Protein AF-0000000086034769 (afdb_homodimer)

Radius of gyration: 43.75 Å; Cα contacts (8 Å, |Δi|>4): 269; chains: 2; bounding box: 70×150×102 Å

Foldseek 3Di:
DPPVVVVVCVVVPPPVPPPPPPVPDPPPQDAFLVCVVVVHHRDPPRLCPSAGHNVRNVLVVLLCVVQNPVRLVVVSVVDDPVCNNVVSSVSSQQSVQCVVPVPQGVVVVVVVVVVVVVVVVVVVVVVVVVVVVVVVVVVVVVVVVVVVVVVVVVVVVVVVVPPPPPPPPPPPPPCPVPDDPD/DCPPVVVLVVVVPPPVPPPPPPVPDPPDQDAFLVCVVVVHHRDPPRLCPSAGHNVRNVLVVLLCVVQNPVRLVVVSVVDDPVCNNVVSSVSSQQSVQCVVPVPQGVVVVVVVVVVVVVVVVVVVVVVVVVVVVVVVVVVVVVVVVVVVVVVVVVVVVVVVVPPPPPPPPPPPPPPPPPDPPD

Structure (mmCIF, N/CA/C/O backbone):
data_AF-0000000086034769-model_v1
#
loop_
_entity.id
_entity.type
_entity.pdbx_description
1 polymer 'LOB domain-containing protein'
#
loop_
_atom_site.group_PDB
_atom_site.id
_atom_site.type_symbol
_atom_site.label_atom_id
_atom_site.label_alt_id
_atom_site.label_comp_id
_atom_site.label_asym_id
_atom_site.label_entity_id
_atom_site.label_seq_id
_atom_site.pdbx_PDB_ins_code
_atom_site.Cartn_x
_atom_site.Cartn_y
_atom_site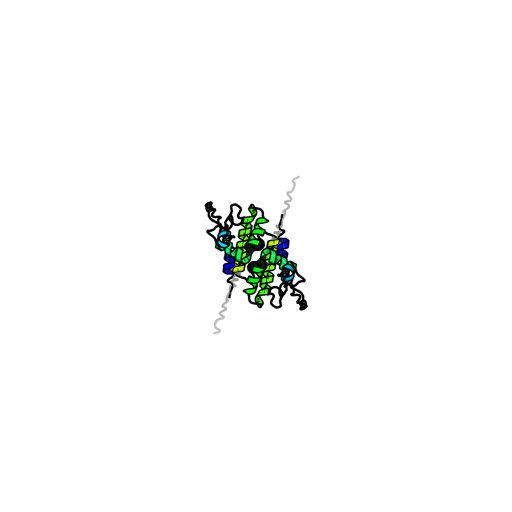.Cartn_z
_atom_site.occupancy
_atom_site.B_iso_or_equiv
_atom_site.auth_seq_id
_atom_site.auth_comp_id
_atom_site.auth_asym_id
_atom_site.auth_atom_id
_atom_site.pdbx_PDB_model_num
ATOM 1 N N . MET A 1 1 ? 16.531 5.887 -13.047 1 17.78 1 MET A N 1
ATOM 2 C CA . MET A 1 1 ? 15.211 5.965 -13.664 1 17.78 1 MET A CA 1
ATOM 3 C C . MET A 1 1 ? 14.148 6.32 -12.625 1 17.78 1 MET A C 1
ATOM 5 O O . MET A 1 1 ? 13.969 5.605 -11.641 1 17.78 1 MET A O 1
ATOM 9 N N . ARG A 1 2 ? 13.742 7.621 -12.43 1 24.47 2 ARG A N 1
ATOM 10 C CA . ARG A 1 2 ? 12.812 8.336 -11.555 1 24.47 2 ARG A CA 1
ATOM 11 C C . ARG A 1 2 ? 11.422 7.723 -11.617 1 24.47 2 ARG A C 1
ATOM 13 O O . ARG A 1 2 ? 10.781 7.715 -12.672 1 24.47 2 ARG A O 1
ATOM 20 N N . VAL A 1 3 ? 11.211 6.652 -11.016 1 28.92 3 VAL A N 1
ATOM 21 C CA . VAL A 1 3 ? 9.812 6.27 -10.922 1 28.92 3 VAL A CA 1
ATOM 22 C C . VAL A 1 3 ? 8.953 7.508 -10.672 1 28.92 3 VAL A C 1
ATOM 24 O O . VAL A 1 3 ? 9.141 8.211 -9.672 1 28.92 3 VAL A O 1
ATOM 27 N N . ASP A 1 4 ? 8.68 8.234 -11.594 1 28.39 4 ASP A N 1
ATOM 28 C CA . ASP A 1 4 ? 7.859 9.438 -11.477 1 28.39 4 ASP A CA 1
ATOM 29 C C . ASP A 1 4 ? 6.633 9.188 -10.602 1 28.39 4 ASP A C 1
ATOM 31 O O . ASP A 1 4 ? 5.711 8.477 -11.008 1 28.39 4 ASP A O 1
ATOM 35 N N . LEU A 1 5 ? 6.707 9.125 -9.328 1 34.06 5 LEU A N 1
ATOM 36 C CA . LEU A 1 5 ? 5.797 9.18 -8.188 1 34.06 5 LEU A CA 1
ATOM 37 C C . LEU A 1 5 ? 4.551 9.984 -8.523 1 34.06 5 LEU A C 1
ATOM 39 O O . LEU A 1 5 ? 3.582 9.984 -7.758 1 34.06 5 LEU A O 1
ATOM 43 N N . SER A 1 6 ? 4.676 10.93 -9.352 1 37.81 6 SER A N 1
ATOM 44 C CA . SER A 1 6 ? 3.52 11.703 -9.797 1 37.81 6 SER A CA 1
ATOM 45 C C . SER A 1 6 ? 2.479 10.805 -10.461 1 37.81 6 SER A C 1
ATOM 47 O O . SER A 1 6 ? 1.275 11.008 -10.281 1 37.81 6 SER A O 1
ATOM 49 N N . ASP A 1 7 ? 2.912 9.906 -11.227 1 36.28 7 ASP A N 1
ATOM 50 C CA . ASP A 1 7 ? 2.025 8.969 -11.914 1 36.28 7 ASP A CA 1
ATOM 51 C C . ASP A 1 7 ? 1.471 7.93 -10.938 1 36.28 7 ASP A C 1
ATOM 53 O O . ASP A 1 7 ? 0.331 7.484 -11.086 1 36.28 7 ASP A O 1
ATOM 57 N N . MET A 1 8 ? 2.221 7.477 -10.047 1 37.5 8 MET A N 1
ATOM 58 C CA . MET A 1 8 ? 1.68 6.613 -9 1 37.5 8 MET A CA 1
ATOM 59 C C . MET A 1 8 ? 0.708 7.383 -8.109 1 37.5 8 MET A C 1
ATOM 61 O O . MET A 1 8 ? -0.194 6.789 -7.512 1 37.5 8 MET A O 1
ATOM 65 N N . GLU A 1 9 ? 1.051 8.625 -7.828 1 40.62 9 GLU A N 1
ATOM 66 C CA . GLU A 1 9 ? 0.103 9.492 -7.137 1 40.62 9 GLU A CA 1
ATOM 67 C C . GLU A 1 9 ? -1.248 9.516 -7.848 1 40.62 9 GLU A C 1
ATOM 69 O O . GLU A 1 9 ? -2.297 9.492 -7.199 1 40.62 9 GLU A O 1
ATOM 74 N N . SER A 1 10 ? -1.262 9.695 -9.109 1 39.66 10 SER A N 1
ATOM 75 C CA . SER A 1 10 ? -2.492 9.695 -9.898 1 39.66 10 SER A CA 1
ATOM 76 C C . SER A 1 10 ? -3.143 8.312 -9.898 1 39.66 10 SER A C 1
ATOM 78 O O . SER A 1 10 ? -4.367 8.203 -9.844 1 39.66 10 SER A O 1
ATOM 80 N N . ALA A 1 11 ? -2.424 7.398 -10.055 1 39.59 11 ALA A N 1
ATOM 81 C CA . ALA A 1 11 ? -3.021 6.066 -10.133 1 39.59 11 ALA A CA 1
ATOM 82 C C . ALA A 1 11 ? -3.57 5.633 -8.773 1 39.59 11 ALA A C 1
ATOM 84 O O . ALA A 1 11 ? -4.613 4.977 -8.703 1 39.59 11 ALA A O 1
ATOM 85 N N . VAL A 1 12 ? -2.791 5.879 -7.73 1 42 12 VAL A N 1
ATOM 86 C CA . VAL A 1 12 ? -3.26 5.469 -6.414 1 42 12 VAL A CA 1
ATOM 87 C C . VAL A 1 12 ? -4.426 6.352 -5.977 1 42 12 VAL A C 1
ATOM 89 O O . VAL A 1 12 ? -5.273 5.93 -5.188 1 42 12 VAL A O 1
ATOM 92 N N . LEU A 1 13 ? -4.242 7.633 -6.242 1 40.31 13 LEU A N 1
ATOM 93 C CA . LEU A 1 13 ? -5.305 8.5 -5.742 1 40.31 13 LEU A CA 1
ATOM 94 C C . LEU A 1 13 ? -6.547 8.398 -6.621 1 40.31 13 LEU A C 1
ATOM 96 O O . LEU A 1 13 ? -7.52 9.133 -6.418 1 40.31 13 LEU A O 1
ATOM 100 N N . LYS A 1 14 ? -6.383 7.969 -7.738 1 36.81 14 LYS A N 1
ATOM 101 C CA . LYS A 1 14 ? -7.695 7.84 -8.367 1 36.81 14 LYS A CA 1
ATOM 102 C C . LYS A 1 14 ? -8.539 6.781 -7.66 1 36.81 14 LYS A C 1
ATOM 104 O O . LYS A 1 14 ? -8.039 5.711 -7.312 1 36.81 14 LYS A O 1
ATOM 109 N N . PRO A 1 15 ? -9.523 7.207 -7.074 1 33.41 15 PRO A N 1
ATOM 110 C CA . PRO A 1 15 ? -10.391 6.117 -6.605 1 33.41 15 PRO A CA 1
ATOM 111 C C . PRO A 1 15 ? -10.398 4.918 -7.551 1 33.41 15 PRO A C 1
ATOM 113 O O . PRO A 1 15 ? -10.234 5.086 -8.766 1 33.41 15 PRO A O 1
ATOM 116 N N . ILE A 1 16 ? -9.789 3.846 -7.047 1 34.03 16 ILE A N 1
ATOM 117 C CA . ILE A 1 16 ? -10.109 2.674 -7.852 1 34.03 16 ILE A CA 1
ATOM 118 C C . ILE A 1 16 ? -11.438 2.895 -8.57 1 34.03 16 ILE A C 1
ATOM 120 O O . ILE A 1 16 ? -12.492 2.973 -7.938 1 34.03 16 ILE A O 1
ATOM 124 N N . SER A 1 17 ? -11.484 3.83 -9.391 1 32.38 17 SER A N 1
ATOM 125 C CA . SER A 1 17 ? -12.703 3.939 -10.18 1 32.38 17 SER A CA 1
ATOM 126 C C . SER A 1 17 ? -13.359 2.578 -10.375 1 32.38 17 SER A C 1
ATOM 128 O O . SER A 1 17 ? -12.68 1.577 -10.594 1 32.38 17 SER A O 1
ATOM 130 N N . SER A 1 18 ? -14.484 2.469 -9.695 1 34.97 18 SER A N 1
ATOM 131 C CA . SER A 1 18 ? -15.43 1.431 -10.094 1 34.97 18 SER A CA 1
ATOM 132 C C . SER A 1 18 ? -15.383 1.186 -11.594 1 34.97 18 SER A C 1
ATOM 134 O O . SER A 1 18 ? -15.812 2.029 -12.383 1 34.97 18 SER A O 1
ATOM 136 N N . MET A 1 19 ? -14.203 0.801 -12.047 1 30.92 19 MET A N 1
ATOM 137 C CA . MET A 1 19 ? -14.445 0.33 -13.414 1 30.92 19 MET A CA 1
ATOM 138 C C . MET A 1 19 ? -15.836 -0.276 -13.539 1 30.92 19 MET A C 1
ATOM 140 O O . MET A 1 19 ? -16.25 -1.061 -12.688 1 30.92 19 MET A O 1
ATOM 144 N N . ALA A 1 20 ? -16.75 0.569 -13.992 1 30.09 20 ALA A N 1
ATOM 145 C CA . ALA A 1 20 ? -18.094 0.197 -14.398 1 30.09 20 ALA A CA 1
ATOM 146 C C . ALA A 1 20 ? -18.125 -1.211 -14.984 1 30.09 20 ALA A C 1
ATOM 148 O O . ALA A 1 20 ? -17.312 -1.552 -15.836 1 30.09 20 ALA A O 1
ATOM 149 N N . ALA A 1 21 ? -18.5 -2.07 -14.094 1 33.59 21 ALA A N 1
ATOM 150 C CA . ALA A 1 21 ? -19.016 -3.32 -14.648 1 33.59 21 ALA A CA 1
ATOM 151 C C . ALA A 1 21 ? -19.828 -3.062 -15.914 1 33.59 21 ALA A C 1
ATOM 153 O O . ALA A 1 21 ? -20.922 -2.496 -15.852 1 33.59 21 ALA A O 1
ATOM 154 N N . GLY A 1 22 ? -19.188 -2.389 -16.859 1 30.38 22 GLY A N 1
ATOM 155 C CA . GLY A 1 22 ? -20.078 -2.533 -18 1 30.38 22 GLY A CA 1
ATOM 156 C C . GLY A 1 22 ? -20.734 -3.896 -18.078 1 30.38 22 GLY A C 1
ATOM 157 O O . GLY A 1 22 ? -20.047 -4.922 -18.109 1 30.38 22 GLY A O 1
ATOM 158 N N . GLY A 1 23 ? -21.719 -3.99 -17.266 1 32.91 23 GLY A N 1
ATOM 159 C CA . GLY A 1 23 ? -22.641 -5.098 -17.469 1 32.91 23 GLY A CA 1
ATOM 160 C C . GLY A 1 23 ? -22.828 -5.438 -18.938 1 32.91 23 GLY A C 1
ATOM 161 O O . GLY A 1 23 ? -23.734 -4.914 -19.594 1 32.91 23 GLY A O 1
ATOM 162 N N . GLN A 1 24 ? -21.766 -5.281 -19.719 1 34.47 24 GLN A N 1
ATOM 163 C CA . GLN A 1 24 ? -22.188 -5.734 -21.047 1 34.47 24 GLN A CA 1
ATOM 164 C C . GLN A 1 24 ? -22.891 -7.086 -20.969 1 34.47 24 GLN A C 1
ATOM 166 O O . GLN A 1 24 ? -22.562 -7.914 -20.109 1 34.47 24 GLN A O 1
ATOM 171 N N . ALA A 1 25 ? -23.969 -7.191 -21.531 1 35.91 25 ALA A N 1
ATOM 172 C CA . ALA A 1 25 ? -24.75 -8.383 -21.859 1 35.91 25 ALA A CA 1
ATOM 173 C C . ALA A 1 25 ? -23.828 -9.555 -22.188 1 35.91 25 ALA A C 1
ATOM 175 O O . ALA A 1 25 ? -22.984 -9.461 -23.078 1 35.91 25 ALA A O 1
ATOM 176 N N . VAL A 1 26 ? -23.203 -10.211 -21.203 1 42.94 26 VAL A N 1
ATOM 177 C CA . VAL A 1 26 ? -22.703 -11.555 -21.469 1 42.94 26 VAL A CA 1
ATOM 178 C C . VAL A 1 26 ? -23.484 -12.188 -22.625 1 42.94 26 VAL A C 1
ATOM 180 O O . VAL A 1 26 ? -24.688 -12.422 -22.5 1 42.94 26 VAL A O 1
ATOM 183 N N . LEU A 1 27 ? -23.375 -11.789 -23.656 1 42.81 27 LEU A N 1
ATOM 184 C CA . LEU A 1 27 ? -23.859 -12.734 -24.656 1 42.81 27 LEU A CA 1
ATOM 185 C C . LEU A 1 27 ? -23.5 -14.164 -24.25 1 42.81 27 LEU A C 1
ATOM 187 O O . LEU A 1 27 ? -22.391 -14.422 -23.797 1 42.81 27 LEU A O 1
ATOM 191 N N . ALA A 1 28 ? -24.422 -15.016 -23.984 1 54.06 28 ALA A N 1
ATOM 192 C CA . ALA A 1 28 ? -24.625 -16.391 -23.516 1 54.06 28 ALA A CA 1
ATOM 193 C C . ALA A 1 28 ? -23.453 -17.281 -23.891 1 54.06 28 ALA A C 1
ATOM 195 O O . ALA A 1 28 ? -22.984 -18.078 -23.078 1 54.06 28 ALA A O 1
ATOM 196 N N . ASN A 1 29 ? -22.875 -17.359 -25.188 1 66.44 29 ASN A N 1
ATOM 197 C CA . ASN A 1 29 ? -22.094 -18.484 -25.672 1 66.44 29 ASN A CA 1
ATOM 198 C C . ASN A 1 29 ? -20.609 -18.125 -25.797 1 66.44 29 ASN A C 1
ATOM 200 O O . ASN A 1 29 ? -19.844 -18.875 -26.422 1 66.44 29 ASN A O 1
ATOM 204 N N . THR A 1 30 ? -20.141 -16.859 -25.328 1 87.75 30 THR A N 1
ATOM 205 C CA . THR A 1 30 ? -18.734 -16.547 -25.578 1 87.75 30 THR A CA 1
ATOM 206 C C . THR A 1 30 ? -17.875 -16.953 -24.391 1 87.75 30 THR A C 1
ATOM 208 O O . THR A 1 30 ? -18.188 -16.609 -23.25 1 87.75 30 THR A O 1
ATOM 211 N N . PRO A 1 31 ? -16.797 -17.703 -24.656 1 95.19 31 PRO A N 1
ATOM 212 C CA . PRO A 1 31 ? -15.883 -18.109 -23.578 1 95.19 31 PRO A CA 1
ATOM 213 C C . PRO A 1 31 ? -15.258 -16.922 -22.844 1 95.19 31 PRO A C 1
ATOM 215 O O . PRO A 1 31 ? -15.055 -15.859 -23.453 1 95.19 31 PRO A O 1
ATOM 218 N N . CYS A 1 32 ? -15.078 -16.969 -21.609 1 96.94 32 CYS A N 1
ATOM 219 C CA . CYS A 1 32 ? -14.43 -15.906 -20.844 1 96.94 32 CYS A CA 1
ATOM 220 C C . CYS A 1 32 ? -12.977 -15.742 -21.281 1 96.94 32 CYS A C 1
ATOM 222 O O . CYS A 1 32 ? -12.438 -16.578 -22.016 1 96.94 32 CYS A O 1
ATOM 224 N N . ALA A 1 33 ? -12.312 -14.758 -20.875 1 97.75 33 ALA A N 1
ATOM 225 C CA . ALA A 1 33 ? -10.93 -14.469 -21.234 1 97.75 33 ALA A CA 1
ATOM 226 C C . ALA A 1 33 ? -9.984 -15.547 -20.719 1 97.75 33 ALA A C 1
ATOM 228 O O . ALA A 1 33 ? -9 -15.891 -21.375 1 97.75 33 ALA A O 1
ATOM 229 N N . GLY A 1 34 ? -10.32 -16.078 -19.547 1 97.88 34 GLY A N 1
ATOM 230 C CA . GLY A 1 34 ? -9.5 -17.141 -18.984 1 97.88 34 GLY A CA 1
ATOM 231 C C . GLY A 1 34 ? -9.516 -18.406 -19.797 1 97.88 34 GLY A C 1
ATOM 232 O O . GLY A 1 34 ? -8.461 -18.938 -20.156 1 97.88 34 GLY A O 1
ATOM 233 N N . CYS A 1 35 ? -10.648 -18.781 -20.156 1 98.06 35 CYS A N 1
ATOM 234 C CA . CYS A 1 35 ? -10.789 -20.016 -20.906 1 98.06 35 CYS A CA 1
ATOM 235 C C . CYS A 1 35 ? -10.234 -19.859 -22.328 1 98.06 35 CYS A C 1
ATOM 237 O O . CYS A 1 35 ? -9.656 -20.797 -22.875 1 98.06 35 CYS A O 1
ATOM 239 N N . LYS A 1 36 ? -10.391 -18.734 -22.953 1 97.06 36 LYS A N 1
ATOM 240 C CA . LYS A 1 36 ? -9.789 -18.469 -24.25 1 97.06 36 LYS A CA 1
ATOM 241 C C . LYS A 1 36 ? -8.266 -18.547 -24.188 1 97.06 36 LYS A C 1
ATOM 243 O O . LYS A 1 36 ? -7.637 -19.172 -25.031 1 97.06 36 LYS A O 1
ATOM 248 N N . PHE A 1 37 ? -7.727 -17.922 -23.156 1 97.5 37 PHE A N 1
ATOM 249 C CA . PHE A 1 37 ? -6.281 -17.875 -22.984 1 97.5 37 PHE A CA 1
ATOM 250 C C . PHE A 1 37 ? -5.727 -19.266 -22.688 1 97.5 37 PHE A C 1
ATOM 252 O O . PHE A 1 37 ? -4.668 -19.641 -23.203 1 97.5 37 PHE A O 1
ATOM 259 N N . LEU A 1 38 ? -6.465 -20 -21.891 1 97.31 38 LEU A N 1
ATOM 260 C CA . LEU A 1 38 ? -6.004 -21.312 -21.453 1 97.31 38 LEU A CA 1
ATOM 261 C C . LEU A 1 38 ? -6.391 -22.391 -22.453 1 97.31 38 LEU A C 1
ATOM 263 O O . LEU A 1 38 ? -6.082 -23.578 -22.266 1 97.31 38 LEU A O 1
ATOM 267 N N . ARG A 1 39 ? -7.148 -21.969 -23.531 1 96.19 39 ARG A N 1
ATOM 268 C CA . ARG A 1 39 ? -7.578 -22.859 -24.594 1 96.19 39 ARG A CA 1
ATOM 269 C C . ARG A 1 39 ? -8.391 -24.031 -24.047 1 96.19 39 ARG A C 1
ATOM 271 O O . ARG A 1 39 ? -8.117 -25.188 -24.375 1 96.19 39 ARG A O 1
ATOM 278 N N . ARG A 1 40 ? -9.391 -23.688 -23.234 1 94.75 40 ARG A N 1
ATOM 279 C CA . ARG A 1 40 ? -10.32 -24.688 -22.688 1 94.75 40 ARG A CA 1
ATOM 280 C C . ARG A 1 40 ? -11.766 -24.266 -22.922 1 94.75 40 ARG A C 1
ATOM 282 O O . ARG A 1 40 ? -12.039 -23.109 -23.25 1 94.75 40 ARG A O 1
ATOM 289 N N . LYS A 1 41 ? -12.625 -25.266 -22.797 1 94.81 41 LYS A N 1
ATOM 290 C CA . LYS A 1 41 ? -14.055 -25 -22.922 1 94.81 41 LYS A CA 1
ATOM 291 C C . LYS A 1 41 ? -14.594 -24.266 -21.703 1 94.81 41 LYS A C 1
ATOM 293 O O . LYS A 1 41 ? -14.375 -24.703 -20.562 1 94.81 41 LYS A O 1
ATOM 298 N N . CYS A 1 42 ? -15.227 -23.172 -21.984 1 96.44 42 CYS A N 1
ATOM 299 C CA . CYS A 1 42 ? -15.797 -22.375 -20.906 1 96.44 42 CYS A CA 1
ATOM 300 C C . CYS A 1 42 ? -17.156 -22.906 -20.484 1 96.44 42 CYS A C 1
ATOM 302 O O . CYS A 1 42 ? -18.141 -22.75 -21.188 1 96.44 42 CYS A O 1
ATOM 304 N N . GLN A 1 43 ? -17.266 -23.547 -19.375 1 94.62 43 GLN A N 1
ATOM 305 C CA . GLN A 1 43 ? -18.484 -24.188 -18.875 1 94.62 43 GLN A CA 1
ATOM 306 C C . GLN A 1 43 ? -19.359 -23.172 -18.125 1 94.62 43 GLN A C 1
ATOM 308 O O . GLN A 1 43 ? -18.922 -22.062 -17.828 1 94.62 43 GLN A O 1
ATOM 313 N N . GLN A 1 44 ? -20.594 -23.547 -17.844 1 91.81 44 GLN A N 1
ATOM 314 C CA . GLN A 1 44 ? -21.562 -22.688 -17.172 1 91.81 44 GLN A CA 1
ATOM 315 C C . GLN A 1 44 ? -21.094 -22.359 -15.75 1 91.81 44 GLN A C 1
ATOM 317 O O . GLN A 1 44 ? -21.375 -21.266 -15.25 1 91.81 44 GLN A O 1
ATOM 322 N N . ASP A 1 45 ? -20.281 -23.141 -15.141 1 93.69 45 ASP A N 1
ATOM 323 C CA . ASP A 1 45 ? -19.859 -22.938 -13.766 1 93.69 45 ASP A CA 1
ATOM 324 C C . ASP A 1 45 ? -18.422 -22.422 -13.703 1 93.69 45 ASP A C 1
ATOM 326 O O . ASP A 1 45 ? -17.781 -22.469 -12.648 1 93.69 45 ASP A O 1
ATOM 330 N N . CYS A 1 46 ? -17.984 -21.891 -14.82 1 96.75 46 CYS A N 1
ATOM 331 C CA . CYS A 1 46 ? -16.625 -21.375 -14.867 1 96.75 46 CYS A CA 1
ATOM 332 C C . CYS A 1 46 ? -16.438 -20.25 -13.859 1 96.75 46 CYS A C 1
ATOM 334 O O . CYS A 1 46 ? -17.141 -19.25 -13.914 1 96.75 46 CYS A O 1
ATOM 336 N N . ILE A 1 47 ? -15.461 -20.359 -13.023 1 97.06 47 ILE A N 1
ATOM 337 C CA . ILE A 1 47 ? -15.227 -19.438 -11.922 1 97.06 47 ILE A CA 1
ATOM 338 C C . ILE A 1 47 ? -14.68 -18.125 -12.461 1 97.06 47 ILE A C 1
ATOM 340 O O . ILE A 1 47 ? -14.75 -17.094 -11.789 1 97.06 47 ILE A O 1
ATOM 344 N N . PHE A 1 48 ? -14.18 -18.109 -13.672 1 97.75 48 PHE A N 1
ATOM 345 C CA . PHE A 1 48 ? -13.555 -16.938 -14.258 1 97.75 48 PHE A CA 1
ATOM 346 C C . PHE A 1 48 ? -14.57 -16.109 -15.039 1 97.75 48 PHE A C 1
ATOM 348 O O . PHE A 1 48 ? -14.414 -14.898 -15.188 1 97.75 48 PHE A O 1
ATOM 355 N N . LYS A 1 49 ? -15.602 -16.734 -15.5 1 96.56 49 LYS A N 1
ATOM 356 C CA . LYS A 1 49 ? -16.531 -16.172 -16.484 1 96.56 49 LYS A CA 1
ATOM 357 C C . LYS A 1 49 ? -17.109 -14.844 -16 1 96.56 49 LYS A C 1
ATOM 359 O O . LYS A 1 49 ? -17.109 -13.859 -16.734 1 96.56 49 LYS A O 1
ATOM 364 N N . PRO A 1 50 ? -17.531 -14.703 -14.734 1 95.69 50 PRO A N 1
ATOM 365 C CA . PRO A 1 50 ? -18.141 -13.453 -14.305 1 95.69 50 PRO A CA 1
ATOM 366 C C . PRO A 1 50 ? -17.141 -12.312 -14.18 1 95.69 50 PRO A C 1
ATOM 368 O O . PRO A 1 50 ? -17.516 -11.141 -14.219 1 95.69 50 PRO A O 1
ATOM 371 N N . TYR A 1 51 ? -15.859 -12.656 -14.117 1 97.19 51 TYR A N 1
ATOM 372 C CA . TYR A 1 51 ? -14.938 -11.641 -13.641 1 97.19 51 TYR A CA 1
ATOM 373 C C . TYR A 1 51 ? -13.883 -11.32 -14.688 1 97.19 51 TYR A C 1
ATOM 375 O O . TYR A 1 51 ? -13.164 -10.328 -14.57 1 97.19 51 TYR A O 1
ATOM 383 N N . PHE A 1 52 ? -13.82 -12.156 -15.688 1 97.94 52 PHE A N 1
ATOM 384 C CA . PHE A 1 52 ? -12.852 -11.969 -16.766 1 97.94 52 PHE A CA 1
ATOM 385 C C . PHE A 1 52 ? -13.531 -12 -18.125 1 97.94 52 PHE A C 1
ATOM 387 O O . PHE A 1 52 ? -13.422 -12.984 -18.859 1 97.94 52 PHE A O 1
ATOM 394 N N . PRO A 1 53 ? -14.086 -10.93 -18.438 1 95.75 53 PRO A N 1
ATOM 395 C CA . PRO A 1 53 ? -14.812 -10.875 -19.719 1 95.75 53 PRO A CA 1
ATOM 396 C C . PRO A 1 53 ? -13.891 -10.953 -20.922 1 95.75 53 PRO A C 1
ATOM 398 O O . PRO A 1 53 ? -12.75 -10.484 -20.875 1 95.75 53 PRO A O 1
ATOM 401 N N . PRO A 1 54 ? -14.359 -11.508 -22.031 1 94.94 54 PRO A N 1
ATOM 402 C CA . PRO A 1 54 ? -13.531 -11.711 -23.219 1 94.94 54 PRO A CA 1
ATOM 403 C C . PRO A 1 54 ? -13.062 -10.398 -23.844 1 94.94 54 PRO A C 1
ATOM 405 O O . PRO A 1 54 ? -12.047 -10.367 -24.547 1 94.94 54 PRO A O 1
ATOM 408 N N . ASP A 1 55 ? -13.727 -9.398 -23.578 1 93.69 55 ASP A N 1
ATOM 409 C CA . ASP A 1 55 ? -13.367 -8.117 -24.172 1 93.69 55 ASP A CA 1
ATOM 410 C C . ASP A 1 55 ? -12.25 -7.434 -23.391 1 93.69 55 ASP A C 1
ATOM 412 O O . ASP A 1 55 ? -11.695 -6.426 -23.828 1 93.69 55 ASP A O 1
ATOM 416 N N . GLN A 1 56 ? -11.875 -7.922 -22.234 1 95.12 56 GLN A N 1
ATOM 417 C CA . GLN A 1 56 ? -10.758 -7.418 -21.438 1 95.12 56 GLN A CA 1
ATOM 418 C C . GLN A 1 56 ? -9.75 -8.523 -21.141 1 95.12 56 GLN A C 1
ATOM 420 O O . GLN A 1 56 ? -9.523 -8.867 -19.969 1 95.12 56 GLN A O 1
ATOM 425 N N . PRO A 1 57 ? -9.164 -9.047 -22.141 1 97.12 57 PRO A N 1
ATOM 426 C CA . PRO A 1 57 ? -8.289 -10.211 -21.969 1 97.12 57 PRO A CA 1
ATOM 427 C C . PRO A 1 57 ? -7.062 -9.906 -21.125 1 97.12 57 PRO A C 1
ATOM 429 O O . PRO A 1 57 ? -6.527 -10.797 -20.453 1 97.12 57 PRO A O 1
ATOM 432 N N . GLN A 1 58 ? -6.59 -8.648 -21.125 1 97.38 58 GLN A N 1
ATOM 433 C CA . GLN A 1 58 ? -5.379 -8.273 -20.391 1 97.38 58 GLN A CA 1
ATOM 434 C C . GLN A 1 58 ? -5.555 -8.469 -18.891 1 97.38 58 GLN A C 1
ATOM 436 O O . GLN A 1 58 ? -4.598 -8.797 -18.188 1 97.38 58 GLN A O 1
ATOM 441 N N . LYS A 1 59 ? -6.789 -8.273 -18.453 1 97.88 59 LYS A N 1
ATOM 442 C CA . LYS A 1 59 ? -7.059 -8.461 -17.031 1 97.88 59 LYS A CA 1
ATOM 443 C C . LYS A 1 59 ? -6.684 -9.875 -16.594 1 97.88 59 LYS A C 1
ATOM 445 O O . LYS A 1 59 ? -5.965 -10.047 -15.609 1 97.88 59 LYS A O 1
ATOM 450 N N . PHE A 1 60 ? -7.09 -10.828 -17.375 1 98.38 60 PHE A N 1
ATOM 451 C CA . PHE A 1 60 ? -6.77 -12.211 -17.016 1 98.38 60 PHE A CA 1
ATOM 452 C C . PHE A 1 60 ? -5.293 -12.5 -17.25 1 98.38 60 PHE A C 1
ATOM 454 O O . PHE A 1 60 ? -4.648 -13.156 -16.438 1 98.38 60 PHE A O 1
ATOM 461 N N . VAL A 1 61 ? -4.754 -12.008 -18.312 1 98.38 61 VAL A N 1
ATOM 462 C CA . VAL A 1 61 ? -3.365 -12.281 -18.656 1 98.38 61 VAL A CA 1
ATOM 463 C C . VAL A 1 61 ? -2.439 -11.773 -17.562 1 98.38 61 VAL A C 1
ATOM 465 O O . VAL A 1 61 ? -1.527 -12.484 -17.125 1 98.38 61 VAL A O 1
ATOM 468 N N . ASN A 1 62 ? -2.693 -10.602 -17.078 1 98.12 62 ASN A N 1
ATOM 469 C CA . ASN A 1 62 ? -1.851 -10.016 -16.047 1 98.12 62 ASN A CA 1
ATOM 470 C C . ASN A 1 62 ? -1.969 -10.773 -14.727 1 98.12 62 ASN A C 1
ATOM 472 O O . ASN A 1 62 ? -0.961 -11.062 -14.078 1 98.12 62 ASN A O 1
ATOM 476 N N . VAL A 1 63 ? -3.203 -11.094 -14.383 1 98.69 63 VAL A N 1
ATOM 477 C CA . VAL A 1 63 ? -3.436 -11.828 -13.141 1 98.69 63 VAL A CA 1
ATOM 478 C C . VAL A 1 63 ? -2.805 -13.211 -13.234 1 98.69 63 VAL A C 1
ATOM 480 O O . VAL A 1 63 ? -2.166 -13.672 -12.281 1 98.69 63 VAL A O 1
ATOM 483 N N . HIS A 1 64 ? -2.895 -13.828 -14.367 1 98.25 64 HIS A N 1
ATOM 484 C CA . HIS A 1 64 ? -2.326 -15.156 -14.594 1 98.25 64 HIS A CA 1
ATOM 485 C C . HIS A 1 64 ? -0.803 -15.117 -14.523 1 98.25 64 HIS A C 1
ATOM 487 O O . HIS A 1 64 ? -0.184 -16.031 -13.969 1 98.25 64 HIS A O 1
ATOM 493 N N . ARG A 1 65 ? -0.235 -14.109 -15.094 1 97.69 65 ARG A N 1
ATOM 494 C CA . ARG A 1 65 ? 1.22 -14.008 -15.141 1 97.69 65 ARG A CA 1
ATOM 495 C C . ARG A 1 65 ? 1.813 -13.914 -13.742 1 97.69 65 ARG A C 1
ATOM 497 O O . ARG A 1 65 ? 2.906 -14.43 -13.492 1 97.69 65 ARG A O 1
ATOM 504 N N . VAL A 1 66 ? 1.066 -13.336 -12.844 1 98.5 66 VAL A N 1
ATOM 505 C CA . VAL A 1 66 ? 1.625 -13.062 -11.523 1 98.5 66 VAL A CA 1
ATOM 506 C C . VAL A 1 66 ? 1.175 -14.141 -10.539 1 98.5 66 VAL A C 1
ATOM 508 O O . VAL A 1 66 ? 1.978 -14.641 -9.75 1 98.5 66 VAL A O 1
ATOM 511 N N . PHE A 1 67 ? -0.078 -14.578 -10.648 1 98.5 67 PHE A N 1
ATOM 512 C CA . PHE A 1 67 ? -0.628 -15.43 -9.594 1 98.5 67 PHE A CA 1
ATOM 513 C C . PHE A 1 67 ? -0.853 -16.844 -10.109 1 98.5 67 PHE A C 1
ATOM 515 O O . PHE A 1 67 ? -0.914 -17.797 -9.328 1 98.5 67 PHE A O 1
ATOM 522 N N . GLY A 1 68 ? -1.026 -16.984 -11.43 1 97.88 68 GLY A N 1
ATOM 523 C CA . GLY A 1 68 ? -1.375 -18.281 -11.984 1 97.88 68 GLY A CA 1
ATOM 524 C C . GLY A 1 68 ? -2.861 -18.578 -11.922 1 97.88 68 GLY A C 1
ATOM 525 O O . GLY A 1 68 ? -3.545 -18.156 -10.984 1 97.88 68 GLY A O 1
ATOM 526 N N . ALA A 1 69 ? -3.305 -19.297 -12.891 1 97.31 69 ALA A N 1
ATOM 527 C CA . ALA A 1 69 ? -4.727 -19.594 -13.016 1 97.31 69 ALA A CA 1
ATOM 528 C C . ALA A 1 69 ? -5.203 -20.484 -11.867 1 97.31 69 ALA A C 1
ATOM 530 O O . ALA A 1 69 ? -6.281 -20.266 -11.305 1 97.31 69 ALA A O 1
ATOM 531 N N . SER A 1 70 ? -4.406 -21.453 -11.461 1 95.94 70 SER A N 1
ATOM 532 C CA . SER A 1 70 ? -4.789 -22.391 -10.398 1 95.94 70 SER A CA 1
ATOM 533 C C . SER A 1 70 ? -4.918 -21.672 -9.062 1 95.94 70 SER A C 1
ATOM 535 O O . SER A 1 70 ? -5.898 -21.875 -8.336 1 95.94 70 SER A O 1
ATOM 537 N N . ASN A 1 71 ? -3.98 -20.859 -8.773 1 97.06 71 ASN A N 1
ATOM 538 C CA . ASN A 1 71 ? -4.012 -20.141 -7.504 1 97.06 71 ASN A CA 1
ATOM 539 C C . ASN A 1 71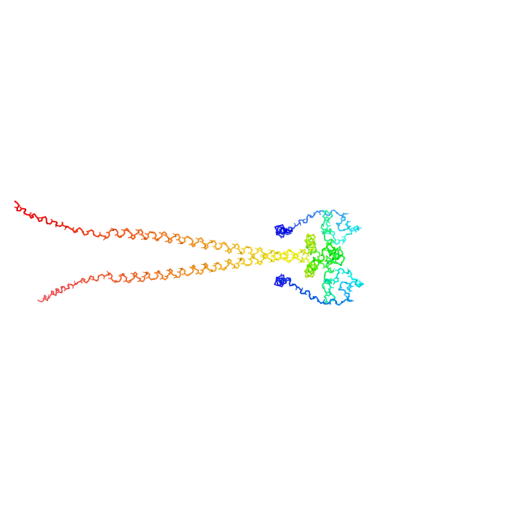 ? -5.172 -19.156 -7.445 1 97.06 71 ASN A C 1
ATOM 541 O O . ASN A 1 71 ? -5.832 -19.016 -6.414 1 97.06 71 ASN A O 1
ATOM 545 N N . VAL A 1 72 ? -5.406 -18.484 -8.562 1 98.12 72 VAL A N 1
ATOM 546 C CA . VAL A 1 72 ? -6.523 -17.547 -8.625 1 98.12 72 VAL A CA 1
ATOM 547 C C . VAL A 1 72 ? -7.84 -18.297 -8.422 1 98.12 72 VAL A C 1
ATOM 549 O O . VAL A 1 72 ? -8.703 -17.844 -7.66 1 98.12 72 VAL A O 1
ATOM 552 N N . SER A 1 73 ? -7.984 -19.438 -9.062 1 97.62 73 SER A N 1
ATOM 553 C CA . SER A 1 73 ? -9.18 -20.266 -8.906 1 97.62 73 SER A CA 1
ATOM 554 C C . SER A 1 73 ? -9.359 -20.688 -7.453 1 97.62 73 SER A C 1
ATOM 556 O O . SER A 1 73 ? -10.477 -20.641 -6.922 1 97.62 73 SER A O 1
ATOM 558 N N . LYS A 1 74 ? -8.289 -21.094 -6.844 1 97.56 74 LYS A N 1
ATOM 559 C CA . LYS A 1 74 ? -8.336 -21.516 -5.445 1 97.56 74 LYS A CA 1
ATOM 560 C C . LYS A 1 74 ? -8.797 -20.359 -4.551 1 97.56 74 LYS A C 1
ATOM 562 O O . LYS A 1 74 ? -9.68 -20.547 -3.701 1 97.56 74 LYS A O 1
ATOM 567 N N . ILE A 1 75 ? -8.266 -19.172 -4.754 1 97.38 75 ILE A N 1
ATOM 568 C CA . ILE A 1 75 ? -8.617 -18 -3.959 1 97.38 75 ILE A CA 1
ATOM 569 C C . ILE A 1 75 ? -10.109 -17.703 -4.125 1 97.38 75 ILE A C 1
ATOM 571 O O . ILE A 1 75 ? -10.82 -17.5 -3.141 1 97.38 75 ILE A O 1
ATOM 575 N N . LEU A 1 76 ? -10.586 -17.703 -5.355 1 98.06 76 LEU A N 1
ATOM 576 C CA . LEU A 1 76 ? -11.977 -17.359 -5.637 1 98.06 76 LEU A CA 1
ATOM 577 C C . LEU A 1 76 ? -12.93 -18.406 -5.078 1 98.06 76 LEU A C 1
ATOM 579 O O . LEU A 1 76 ? -14.016 -18.062 -4.594 1 98.06 76 LEU A O 1
ATOM 583 N N . ASN A 1 77 ? -12.477 -19.641 -5.094 1 97.56 77 ASN A N 1
ATOM 584 C CA . ASN A 1 77 ? -13.336 -20.719 -4.598 1 97.56 77 ASN A CA 1
ATOM 585 C C . ASN A 1 77 ? -13.469 -20.672 -3.078 1 97.56 77 ASN A C 1
ATOM 587 O O . ASN A 1 77 ? -14.43 -21.188 -2.52 1 97.56 77 ASN A O 1
ATOM 591 N N . GLU A 1 78 ? -12.531 -20.062 -2.457 1 96.88 78 GLU A N 1
ATOM 592 C CA . GLU A 1 78 ? -12.555 -19.969 -1.002 1 96.88 78 GLU A CA 1
ATOM 593 C C . GLU A 1 78 ? -13.391 -18.781 -0.546 1 96.88 78 GLU A C 1
ATOM 595 O O . GLU A 1 78 ? -13.711 -18.656 0.639 1 96.88 78 GLU A O 1
ATOM 600 N N . LEU A 1 79 ? -13.812 -17.969 -1.441 1 97.88 79 LEU A N 1
ATOM 601 C CA . LEU A 1 79 ? -14.539 -16.734 -1.118 1 97.88 79 LEU A CA 1
ATOM 602 C C . LEU A 1 79 ? -16.031 -16.891 -1.424 1 97.88 79 LEU A C 1
ATOM 604 O O . LEU A 1 79 ? -16.406 -17.719 -2.254 1 97.88 79 LEU A O 1
ATOM 608 N N . SER A 1 80 ? -16.766 -16.047 -0.726 1 96.81 80 SER A N 1
ATOM 609 C CA . SER A 1 80 ? -18.188 -15.938 -1.086 1 96.81 80 SER A CA 1
ATOM 610 C C . SER A 1 80 ? -18.359 -15.219 -2.416 1 96.81 80 SER A C 1
ATOM 612 O O . SER A 1 80 ? -17.516 -14.398 -2.803 1 96.81 80 SER A O 1
ATOM 614 N N . PRO A 1 81 ? -19.422 -15.586 -3.148 1 95.69 81 PRO A N 1
ATOM 615 C CA . PRO A 1 81 ? -19.656 -14.969 -4.457 1 95.69 81 PRO A CA 1
ATOM 616 C C . PRO A 1 81 ? -19.656 -13.438 -4.395 1 95.69 81 PRO A C 1
ATOM 618 O O . PRO A 1 81 ? -19.203 -12.781 -5.332 1 95.69 81 PRO A O 1
ATOM 621 N N . PHE A 1 82 ? -20.109 -12.867 -3.322 1 96.19 82 PHE A N 1
ATOM 622 C CA . PHE A 1 82 ? -20.234 -11.414 -3.244 1 96.19 82 PHE A CA 1
ATOM 623 C C . PHE A 1 82 ? -18.875 -10.766 -3.041 1 96.19 82 PHE A C 1
ATOM 625 O O . PHE A 1 82 ? -18.719 -9.555 -3.246 1 96.19 82 PHE A O 1
ATOM 632 N N . GLU A 1 83 ? -17.906 -11.57 -2.66 1 98.25 83 GLU A N 1
ATOM 633 C CA . GLU A 1 83 ? -16.578 -11.039 -2.381 1 98.25 83 GLU A CA 1
ATOM 634 C C . GLU A 1 83 ? -15.664 -11.188 -3.59 1 98.25 83 GLU A C 1
ATOM 636 O O . GLU A 1 83 ? -14.602 -10.562 -3.654 1 98.25 83 GLU A O 1
ATOM 641 N N . ARG A 1 84 ? -16.031 -11.961 -4.539 1 98.25 84 ARG A N 1
ATOM 642 C CA . ARG A 1 84 ? -15.141 -12.398 -5.605 1 98.25 84 ARG A CA 1
ATOM 643 C C . ARG A 1 84 ? -14.789 -11.25 -6.535 1 98.25 84 ARG A C 1
ATOM 645 O O . ARG A 1 84 ? -13.648 -11.125 -6.977 1 98.25 84 ARG A O 1
ATOM 652 N N . GLU A 1 85 ? -15.742 -10.422 -6.793 1 96.69 85 GLU A N 1
ATOM 653 C CA . GLU A 1 85 ? -15.453 -9.289 -7.676 1 96.69 85 GLU A CA 1
ATOM 654 C C . GLU A 1 85 ? -14.391 -8.383 -7.078 1 96.69 85 GLU A C 1
ATOM 656 O O . GLU A 1 85 ? -13.453 -7.969 -7.77 1 96.69 85 GLU A O 1
ATOM 661 N N . ALA A 1 86 ? -14.531 -8.062 -5.812 1 97.56 86 ALA A N 1
ATOM 662 C CA . ALA A 1 86 ? -13.547 -7.223 -5.133 1 97.56 86 ALA A CA 1
ATOM 663 C C . ALA A 1 86 ? -12.18 -7.895 -5.102 1 97.56 86 ALA A C 1
ATOM 665 O O . ALA A 1 86 ? -11.156 -7.234 -5.281 1 97.56 86 ALA A O 1
ATOM 666 N N . ALA A 1 87 ? -12.148 -9.117 -4.914 1 98.62 87 ALA A N 1
ATOM 667 C CA . ALA A 1 87 ? -10.891 -9.867 -4.871 1 98.62 87 ALA A CA 1
ATOM 668 C C . ALA A 1 87 ? -10.203 -9.859 -6.23 1 98.62 87 ALA A C 1
ATOM 670 O O . ALA A 1 87 ? -8.992 -9.648 -6.316 1 98.62 87 ALA A O 1
ATOM 671 N N . VAL A 1 88 ? -10.969 -10.055 -7.309 1 98.62 88 VAL A N 1
ATOM 672 C CA . VAL A 1 88 ? -10.406 -10.062 -8.656 1 98.62 88 VAL A CA 1
ATOM 673 C C . VAL A 1 88 ? -9.82 -8.688 -8.977 1 98.62 88 VAL A C 1
ATOM 675 O O . VAL A 1 88 ? -8.742 -8.586 -9.562 1 98.62 88 VAL A O 1
ATOM 678 N N . ASN A 1 89 ? -10.531 -7.688 -8.547 1 97.75 89 ASN A N 1
ATOM 679 C CA . ASN A 1 89 ? -10.039 -6.336 -8.789 1 97.75 89 ASN A CA 1
ATOM 680 C C . ASN A 1 89 ? -8.758 -6.055 -8.016 1 97.75 89 ASN A C 1
ATOM 682 O O . ASN A 1 89 ? -7.832 -5.434 -8.539 1 97.75 89 ASN A O 1
ATOM 686 N N . SER A 1 90 ? -8.688 -6.5 -6.812 1 98.69 90 SER A N 1
ATOM 687 C CA . SER A 1 90 ? -7.473 -6.316 -6.023 1 98.69 90 SER A CA 1
ATOM 688 C C . SER A 1 90 ? -6.316 -7.141 -6.586 1 98.69 90 SER A C 1
ATOM 690 O O . SER A 1 90 ? -5.184 -6.656 -6.664 1 98.69 90 SER A O 1
ATOM 692 N N . LEU A 1 91 ? -6.633 -8.328 -7.023 1 98.75 91 LEU A N 1
ATOM 693 C CA . LEU A 1 91 ? -5.617 -9.164 -7.648 1 98.75 91 LEU A CA 1
ATOM 694 C C . LEU A 1 91 ? -5.074 -8.508 -8.914 1 98.75 91 LEU A C 1
ATOM 696 O O . LEU A 1 91 ? -3.867 -8.523 -9.164 1 98.75 91 LEU A O 1
ATOM 700 N N . PHE A 1 92 ? -5.965 -7.969 -9.625 1 98.75 92 PHE A N 1
ATOM 701 C CA . PHE A 1 92 ? -5.562 -7.316 -10.867 1 98.75 92 PHE A CA 1
ATOM 702 C C . PHE A 1 92 ? -4.66 -6.121 -10.586 1 98.75 92 PHE A C 1
ATOM 704 O O . PHE A 1 92 ? -3.631 -5.945 -11.242 1 98.75 92 PHE A O 1
ATOM 711 N N . PHE A 1 93 ? -5.027 -5.312 -9.641 1 98.56 93 PHE A N 1
ATOM 712 C CA . PHE A 1 93 ? -4.203 -4.168 -9.266 1 98.56 93 PHE A CA 1
ATOM 713 C C . PHE A 1 93 ? -2.814 -4.621 -8.828 1 98.56 93 PHE A C 1
ATOM 715 O O . PHE A 1 93 ? -1.809 -4.059 -9.273 1 98.56 93 PHE A O 1
ATOM 722 N N . GLU A 1 94 ? -2.775 -5.609 -8.008 1 98.69 94 GLU A N 1
ATOM 723 C CA . GLU A 1 94 ? -1.504 -6.121 -7.504 1 98.69 94 GLU A CA 1
ATOM 724 C C . GLU A 1 94 ? -0.655 -6.691 -8.641 1 98.69 94 GLU A C 1
ATOM 726 O O . GLU A 1 94 ? 0.565 -6.52 -8.656 1 98.69 94 GLU A O 1
ATOM 731 N N . ALA A 1 95 ? -1.351 -7.344 -9.508 1 98.75 95 ALA A N 1
ATOM 732 C CA . ALA A 1 95 ? -0.634 -7.867 -10.672 1 98.75 95 ALA A CA 1
ATOM 733 C C . ALA A 1 95 ? -0.026 -6.734 -11.492 1 98.75 95 ALA A C 1
ATOM 735 O O . ALA A 1 95 ? 1.133 -6.812 -11.906 1 98.75 95 ALA A O 1
ATOM 736 N N . GLU A 1 96 ? -0.787 -5.727 -11.664 1 98.25 96 GLU A N 1
ATOM 737 C CA . GLU A 1 96 ? -0.311 -4.582 -12.438 1 98.25 96 GLU A CA 1
ATOM 738 C C . GLU A 1 96 ? 0.904 -3.938 -11.773 1 98.25 96 GLU A C 1
ATOM 740 O O . GLU A 1 96 ? 1.868 -3.576 -12.453 1 98.25 96 GLU A O 1
ATOM 745 N N . MET A 1 97 ? 0.903 -3.85 -10.492 1 98.19 97 MET A N 1
ATOM 746 C CA . MET A 1 97 ? 2.02 -3.24 -9.781 1 98.19 97 MET A CA 1
ATOM 747 C C . MET A 1 97 ? 3.271 -4.102 -9.883 1 98.19 97 MET A C 1
ATOM 749 O O . MET A 1 97 ? 4.379 -3.582 -10.016 1 98.19 97 MET A O 1
ATOM 753 N N . ARG A 1 98 ? 3.049 -5.395 -9.844 1 98.25 98 ARG A N 1
ATOM 754 C CA . ARG A 1 98 ? 4.18 -6.312 -9.93 1 98.25 98 ARG A CA 1
ATOM 755 C C . ARG A 1 98 ? 4.789 -6.301 -11.328 1 98.25 98 ARG A C 1
ATOM 757 O O . ARG A 1 98 ? 6.008 -6.379 -11.484 1 98.25 98 ARG A O 1
ATOM 764 N N . LEU A 1 99 ? 3.916 -6.184 -12.305 1 97.94 99 LEU A N 1
ATOM 765 C CA . LEU A 1 99 ? 4.402 -6.145 -13.68 1 97.94 99 LEU A CA 1
ATOM 766 C C . LEU A 1 99 ? 5.137 -4.84 -13.961 1 97.94 99 LEU A C 1
ATOM 768 O O . LEU A 1 99 ? 6.098 -4.812 -14.734 1 97.94 99 LEU A O 1
ATOM 772 N N . ARG A 1 100 ? 4.758 -3.791 -13.312 1 97.56 100 ARG A N 1
ATOM 773 C CA . ARG A 1 100 ? 5.395 -2.488 -13.477 1 97.56 100 ARG A CA 1
ATOM 774 C C . ARG A 1 100 ? 6.711 -2.422 -12.711 1 97.56 100 ARG A C 1
ATOM 776 O O . ARG A 1 100 ? 7.68 -1.824 -13.18 1 97.56 100 ARG A O 1
ATOM 783 N N . ASP A 1 101 ? 6.73 -2.998 -11.562 1 97.69 101 ASP A N 1
ATOM 784 C CA . ASP A 1 101 ? 7.902 -3.068 -10.695 1 97.69 101 ASP A CA 1
ATOM 785 C C . ASP A 1 101 ? 8.117 -4.488 -10.172 1 97.69 101 ASP A C 1
ATOM 787 O O . ASP A 1 101 ? 7.648 -4.832 -9.086 1 97.69 101 ASP A O 1
ATOM 791 N N . PRO A 1 102 ? 8.867 -5.25 -10.852 1 97.69 102 PRO A N 1
ATOM 792 C CA . PRO A 1 102 ? 9.023 -6.66 -10.492 1 97.69 102 PRO A CA 1
ATOM 793 C C . PRO A 1 102 ? 9.75 -6.859 -9.164 1 97.69 102 PRO A C 1
ATOM 795 O O . PRO A 1 102 ? 9.719 -7.953 -8.594 1 97.69 102 PRO A O 1
ATOM 798 N N . VAL A 1 103 ? 10.391 -5.84 -8.711 1 98.44 103 VAL A N 1
ATOM 799 C CA . VAL A 1 103 ? 11.156 -5.969 -7.48 1 98.44 103 VAL A CA 1
ATOM 800 C C . VAL A 1 103 ? 10.266 -5.676 -6.277 1 98.44 103 VAL A C 1
ATOM 802 O O . VAL A 1 103 ? 10.164 -6.496 -5.363 1 98.44 103 VAL A O 1
ATOM 805 N N . LYS A 1 104 ? 9.531 -4.578 -6.32 1 98.12 104 LYS A N 1
ATOM 806 C CA . LYS A 1 104 ? 8.836 -4.156 -5.105 1 98.12 104 LYS A CA 1
ATOM 807 C C . LYS A 1 104 ? 7.336 -4.406 -5.215 1 98.12 104 LYS A C 1
ATOM 809 O O . LYS A 1 104 ? 6.652 -4.562 -4.199 1 98.12 104 LYS A O 1
ATOM 814 N N . GLY A 1 105 ? 6.777 -4.371 -6.391 1 98.06 105 GLY A N 1
ATOM 815 C CA . GLY A 1 105 ? 5.336 -4.516 -6.527 1 98.06 105 GLY A CA 1
ATOM 816 C C . GLY A 1 105 ? 4.555 -3.506 -5.707 1 98.06 105 GLY A C 1
ATOM 817 O O . GLY A 1 105 ? 4.859 -2.312 -5.73 1 98.06 105 GLY A O 1
ATOM 818 N N . CYS A 1 106 ? 3.568 -4.008 -4.996 1 98.38 106 CYS A N 1
ATOM 819 C CA . CYS A 1 106 ? 2.725 -3.143 -4.18 1 98.38 106 CYS A CA 1
ATOM 820 C C . CYS A 1 106 ? 3.498 -2.594 -2.986 1 98.38 106 CYS A C 1
ATOM 822 O O . CYS A 1 106 ? 3.107 -1.581 -2.402 1 98.38 106 CYS A O 1
ATOM 824 N N . VAL A 1 107 ? 4.535 -3.297 -2.623 1 98.31 107 VAL A N 1
ATOM 825 C CA . VAL A 1 107 ? 5.336 -2.836 -1.494 1 98.31 107 VAL A CA 1
ATOM 826 C C . VAL A 1 107 ? 5.961 -1.481 -1.824 1 98.31 107 VAL A C 1
ATOM 828 O O . VAL A 1 107 ? 6.121 -0.634 -0.942 1 98.31 107 VAL A O 1
ATOM 831 N N . GLY A 1 108 ? 6.27 -1.342 -3.135 1 98 108 GLY A N 1
ATOM 832 C CA . GLY A 1 108 ? 6.746 -0.034 -3.557 1 98 108 GLY A CA 1
ATOM 833 C C . GLY A 1 108 ? 5.738 1.073 -3.322 1 98 108 GLY A C 1
ATOM 834 O O . GLY A 1 108 ? 6.09 2.15 -2.838 1 98 108 GLY A O 1
ATOM 835 N N . VAL A 1 109 ? 4.555 0.836 -3.586 1 97.44 109 VAL A N 1
ATOM 836 C CA . VAL A 1 109 ? 3.463 1.785 -3.395 1 97.44 109 VAL A CA 1
ATOM 837 C C . VAL A 1 109 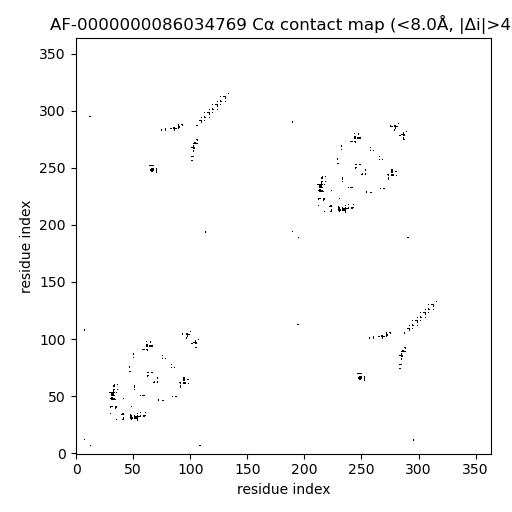? 3.268 2.053 -1.903 1 97.44 109 VAL A C 1
ATOM 839 O O . VAL A 1 109 ? 3.146 3.207 -1.485 1 97.44 109 VAL A O 1
ATOM 842 N N . ILE A 1 110 ? 3.236 1.01 -1.213 1 97.94 110 ILE A N 1
ATOM 843 C CA . ILE A 1 110 ? 3.027 1.097 0.228 1 97.94 110 ILE A CA 1
ATOM 844 C C . ILE A 1 110 ? 4.148 1.915 0.864 1 97.94 110 ILE A C 1
ATOM 846 O O . ILE A 1 110 ? 3.891 2.809 1.673 1 97.94 110 ILE A O 1
ATOM 850 N N . SER A 1 111 ? 5.352 1.61 0.475 1 97.44 111 SER A N 1
ATOM 851 C CA . SER A 1 111 ? 6.5 2.346 0.995 1 97.44 111 SER A CA 1
ATOM 852 C C . SER A 1 111 ? 6.398 3.832 0.669 1 97.44 111 SER A C 1
ATOM 854 O O . SER A 1 111 ? 6.688 4.68 1.516 1 97.44 111 SER A O 1
ATOM 856 N N . PHE A 1 112 ? 6.078 4.152 -0.481 1 97.06 112 PHE A N 1
ATOM 857 C CA . PHE A 1 112 ? 5.914 5.543 -0.897 1 97.06 112 PHE A CA 1
ATOM 858 C C . PHE A 1 112 ? 4.863 6.242 -0.043 1 97.06 112 PHE A C 1
ATOM 860 O O . PHE A 1 112 ? 5.098 7.344 0.461 1 97.06 112 PHE A O 1
ATOM 867 N N . LEU A 1 113 ? 3.758 5.574 0.078 1 97.56 113 LEU A N 1
ATOM 868 C CA . LEU A 1 113 ? 2.67 6.152 0.858 1 97.56 113 LEU A CA 1
ATOM 869 C C . LEU A 1 113 ? 3.084 6.34 2.314 1 97.56 113 LEU A C 1
ATOM 871 O O . LEU A 1 113 ? 2.756 7.355 2.932 1 97.56 113 LEU A O 1
ATOM 875 N N . GLN A 1 114 ? 3.738 5.383 2.809 1 96.94 114 GLN A N 1
ATOM 876 C CA . GLN A 1 114 ? 4.211 5.469 4.188 1 96.94 114 GLN A CA 1
ATOM 877 C C . GLN A 1 114 ? 5.16 6.648 4.371 1 96.94 114 GLN A C 1
ATOM 879 O O . GLN A 1 114 ? 5.102 7.348 5.383 1 96.94 114 GLN A O 1
ATOM 884 N N . ARG A 1 115 ? 6.027 6.891 3.475 1 96.75 115 ARG A N 1
ATOM 885 C CA . ARG A 1 115 ? 6.934 8.031 3.547 1 96.75 115 ARG A CA 1
ATOM 886 C C . ARG A 1 115 ? 6.164 9.344 3.482 1 96.75 115 ARG A C 1
ATOM 888 O O . ARG A 1 115 ? 6.453 10.281 4.234 1 96.75 115 ARG A O 1
ATOM 895 N N . LYS A 1 116 ? 5.273 9.367 2.596 1 97.25 116 LYS A N 1
ATOM 896 C CA . LYS A 1 116 ? 4.453 10.57 2.475 1 97.25 116 LYS A CA 1
ATOM 897 C C . LYS A 1 116 ? 3.678 10.836 3.762 1 97.25 116 LYS A C 1
ATOM 899 O O . LYS A 1 116 ? 3.562 11.984 4.195 1 97.25 116 LYS A O 1
ATOM 904 N N . LEU A 1 117 ? 3.17 9.82 4.367 1 97.38 117 LEU A N 1
ATOM 905 C CA . LEU A 1 117 ? 2.441 9.945 5.625 1 97.38 117 LEU A CA 1
ATOM 906 C C . LEU A 1 117 ? 3.344 10.508 6.719 1 97.38 117 LEU A C 1
ATOM 908 O O . LEU A 1 117 ? 2.941 11.398 7.469 1 97.38 117 LEU A O 1
ATOM 912 N N . ARG A 1 118 ? 4.461 9.969 6.766 1 97.81 118 ARG A N 1
ATOM 913 C CA . ARG A 1 118 ? 5.406 10.445 7.773 1 97.81 118 ARG A CA 1
ATOM 914 C C . ARG A 1 118 ? 5.715 11.922 7.582 1 97.81 118 ARG A C 1
ATOM 916 O O . ARG A 1 118 ? 5.75 12.688 8.547 1 97.81 118 ARG A O 1
ATOM 923 N N . GLN A 1 119 ? 5.945 12.305 6.383 1 97.94 119 GLN A N 1
ATOM 924 C CA . GLN A 1 119 ? 6.223 13.711 6.086 1 97.94 119 GLN A CA 1
ATOM 925 C C . GLN A 1 119 ? 5.055 14.602 6.504 1 97.94 119 GLN A C 1
ATOM 927 O O . GLN A 1 119 ? 5.258 15.648 7.117 1 97.94 119 GLN A O 1
ATOM 932 N N . LEU A 1 120 ? 3.877 14.156 6.168 1 98.06 120 LEU A N 1
ATOM 933 C CA . LEU A 1 120 ? 2.699 14.945 6.508 1 98.06 120 LEU A CA 1
ATOM 934 C C . LEU A 1 120 ? 2.518 15.031 8.023 1 98.06 120 LEU A C 1
ATOM 936 O O . LEU A 1 120 ? 2.092 16.062 8.539 1 98.06 120 LEU A O 1
ATOM 940 N N . GLN A 1 121 ? 2.797 13.977 8.617 1 98.19 121 GLN A N 1
ATOM 941 C CA . GLN A 1 121 ? 2.721 13.984 10.07 1 98.19 121 GLN A CA 1
ATOM 942 C C . GLN A 1 121 ? 3.699 14.984 10.672 1 98.19 121 GLN A C 1
ATOM 944 O O . GLN A 1 121 ? 3.359 15.711 11.609 1 98.19 121 GLN A O 1
ATOM 949 N N . ILE A 1 122 ? 4.855 15.078 10.172 1 98.38 122 ILE A N 1
ATOM 950 C CA . ILE A 1 122 ? 5.859 16.031 10.641 1 98.38 122 ILE A CA 1
ATOM 951 C C . ILE A 1 122 ? 5.395 17.453 10.352 1 98.38 122 ILE A C 1
ATOM 953 O O . ILE A 1 122 ? 5.48 18.328 11.211 1 98.38 122 ILE A O 1
ATOM 957 N N . ASP A 1 123 ? 4.926 17.625 9.164 1 98.25 123 ASP A N 1
ATOM 958 C CA . ASP A 1 123 ? 4.43 18.953 8.789 1 98.25 123 ASP A CA 1
ATOM 959 C C . ASP A 1 123 ? 3.281 19.391 9.695 1 98.25 123 ASP A C 1
ATOM 961 O O . ASP A 1 123 ? 3.219 20.547 10.117 1 98.25 123 ASP A O 1
ATOM 965 N N . LEU A 1 124 ? 2.381 18.516 9.945 1 98.25 124 LEU A N 1
ATOM 966 C CA . LEU A 1 124 ? 1.254 18.828 10.82 1 98.25 124 LEU A CA 1
ATOM 967 C C . LEU A 1 124 ? 1.733 19.156 12.234 1 98.25 124 LEU A C 1
ATOM 969 O O . LEU A 1 124 ? 1.247 20.094 12.852 1 98.25 124 LEU A O 1
ATOM 973 N N . PHE A 1 125 ? 2.594 18.406 12.703 1 98.06 125 PHE A N 1
ATOM 974 C CA . PHE A 1 125 ? 3.154 18.656 14.023 1 98.06 125 PHE A CA 1
ATOM 975 C C . PHE A 1 125 ? 3.785 20.047 14.086 1 98.06 125 PHE A C 1
ATOM 977 O O . PHE A 1 125 ? 3.59 20.781 15.055 1 98.06 125 PHE A O 1
ATOM 984 N N . THR A 1 126 ? 4.535 20.375 13.117 1 98 126 THR A N 1
ATOM 985 C CA . THR A 1 126 ? 5.176 21.688 13.039 1 98 126 THR A CA 1
ATOM 986 C C . THR A 1 126 ? 4.133 22.797 13 1 98 126 THR A C 1
ATOM 988 O O . THR A 1 126 ? 4.258 23.797 13.711 1 98 126 THR A O 1
ATOM 991 N N . ALA A 1 127 ? 3.129 22.594 12.211 1 97.94 127 ALA A N 1
ATOM 992 C CA . ALA A 1 127 ? 2.064 23.594 12.117 1 97.94 127 ALA A CA 1
ATOM 993 C C . ALA A 1 127 ? 1.34 23.734 13.453 1 97.94 127 ALA A C 1
ATOM 995 O O . ALA A 1 127 ? 1.042 24.859 13.883 1 97.94 127 ALA A O 1
ATOM 996 N N . GLN A 1 128 ? 1.079 22.672 14.094 1 97.19 128 GLN A N 1
ATOM 997 C CA . GLN A 1 128 ? 0.402 22.688 15.391 1 97.19 128 GLN A CA 1
ATOM 998 C C . GLN A 1 128 ? 1.264 23.359 16.453 1 97.19 128 GLN A C 1
ATOM 1000 O O . GLN A 1 128 ? 0.753 24.094 17.297 1 97.19 128 GLN A O 1
ATOM 1005 N N . SER A 1 129 ? 2.539 23.125 16.375 1 97.62 129 SER A N 1
ATOM 1006 C CA . SER A 1 129 ? 3.465 23.766 17.312 1 97.62 129 SER A CA 1
ATOM 1007 C C . SER A 1 129 ? 3.492 25.281 17.125 1 97.62 129 SER A C 1
ATOM 1009 O O . SER A 1 129 ? 3.537 26.031 18.094 1 97.62 129 SER A O 1
ATOM 1011 N N . GLU A 1 130 ? 3.518 25.656 15.914 1 95.56 130 GLU A N 1
ATOM 1012 C CA . GLU A 1 130 ? 3.477 27.078 15.602 1 95.56 130 GLU A CA 1
ATOM 1013 C C . GLU A 1 130 ? 2.174 27.719 16.078 1 95.56 130 GLU A C 1
ATOM 1015 O O . GLU A 1 130 ? 2.178 28.828 16.625 1 95.56 130 GLU A O 1
ATOM 1020 N N . LEU A 1 131 ? 1.105 27.031 15.906 1 94.69 131 LEU A N 1
ATOM 1021 C CA . LEU A 1 131 ? -0.197 27.516 16.344 1 94.69 131 LEU A CA 1
ATOM 1022 C C . LEU A 1 131 ? -0.217 27.703 17.859 1 94.69 131 LEU A C 1
ATOM 1024 O O . LEU A 1 131 ? -0.753 28.703 18.359 1 94.69 131 LEU A O 1
ATOM 1028 N N . VAL A 1 132 ? 0.339 26.797 18.547 1 94.88 132 VAL A N 1
ATOM 1029 C CA . VAL A 1 132 ? 0.395 26.859 20 1 94.88 132 VAL A CA 1
ATOM 1030 C C . VAL A 1 132 ? 1.211 28.078 20.422 1 94.88 132 VAL A C 1
ATOM 1032 O O . VAL A 1 132 ? 0.846 28.781 21.375 1 94.88 132 VAL A O 1
ATOM 1035 N N . LYS A 1 133 ? 2.287 28.406 19.75 1 92.31 133 LYS A N 1
ATOM 1036 C CA . LYS A 1 133 ? 3.111 29.578 20.031 1 92.31 133 LYS A CA 1
ATOM 1037 C C . LYS A 1 133 ? 2.324 30.875 19.828 1 92.31 133 LYS A C 1
ATOM 1039 O O . LYS A 1 133 ? 2.381 31.781 20.672 1 92.31 133 LYS A O 1
ATOM 1044 N N . TYR A 1 134 ? 1.556 30.969 18.766 1 88.69 134 TYR A N 1
ATOM 1045 C CA . TYR A 1 134 ? 0.745 32.156 18.469 1 88.69 134 TYR A CA 1
ATOM 1046 C C . TYR A 1 134 ? -0.342 32.344 19.531 1 88.69 134 TYR A C 1
ATOM 1048 O O . TYR A 1 134 ? -0.593 33.469 19.984 1 88.69 134 TYR A O 1
ATOM 1056 N N . GLN A 1 135 ? -0.977 31.25 19.922 1 88.12 135 GLN A N 1
ATOM 1057 C CA . GLN A 1 135 ? -2.035 31.297 20.922 1 88.12 135 GLN A CA 1
ATOM 1058 C C . GLN A 1 135 ? -1.496 31.75 22.266 1 88.12 135 GLN A C 1
ATOM 1060 O O . GLN A 1 135 ? -2.135 32.562 22.969 1 88.12 135 GLN A O 1
ATOM 1065 N N . SER A 1 136 ? -0.284 31.359 22.594 1 89.31 136 SER A N 1
ATOM 1066 C CA . SER A 1 136 ? 0.354 31.75 23.844 1 89.31 136 SER A CA 1
ATOM 1067 C C . SER A 1 136 ? 0.739 33.219 23.828 1 89.31 136 SER A C 1
ATOM 1069 O O . SER A 1 136 ? 0.588 33.906 24.828 1 89.31 136 SER A O 1
ATOM 1071 N N . GLN A 1 137 ? 1.192 33.688 22.734 1 84.62 137 GLN A N 1
ATOM 1072 C CA . GLN A 1 137 ? 1.577 35.094 22.578 1 84.62 137 GLN A CA 1
ATOM 1073 C C . GLN A 1 137 ? 0.363 36 22.672 1 84.62 137 GLN A C 1
ATOM 1075 O O . GLN A 1 137 ? 0.424 37.062 23.328 1 84.62 137 GLN A O 1
ATOM 1080 N N . LEU A 1 138 ? -0.704 35.594 22.094 1 83 138 LEU A N 1
ATOM 1081 C CA . LEU A 1 138 ? -1.92 36.406 22.125 1 83 138 LEU A CA 1
ATOM 1082 C C . LEU A 1 138 ? -2.496 36.438 23.547 1 83 138 LEU A C 1
ATOM 1084 O O . LEU A 1 138 ? -2.979 37.5 23.969 1 83 138 LEU A O 1
ATOM 1088 N N . GLN A 1 139 ? -2.447 35.312 24.266 1 84.5 139 GLN A N 1
ATOM 1089 C CA . GLN A 1 139 ? -2.934 35.281 25.641 1 84.5 139 GLN A CA 1
ATOM 1090 C C . GLN A 1 139 ? -2.082 36.156 26.547 1 84.5 139 GLN A C 1
ATOM 1092 O O . GLN A 1 139 ? -2.613 36.875 27.406 1 84.5 139 GLN A O 1
ATOM 1097 N N . GLN A 1 140 ? -0.771 36.156 26.344 1 84.12 140 GLN A N 1
ATOM 1098 C CA . GLN A 1 140 ? 0.134 37 27.141 1 84.12 140 GLN A CA 1
ATOM 1099 C C . GLN A 1 140 ? -0.101 38.469 26.875 1 84.12 140 GLN A C 1
ATOM 1101 O O . GLN A 1 140 ? -0.128 39.281 27.812 1 84.12 140 GLN A O 1
ATOM 1106 N N . LYS A 1 141 ? -0.358 38.812 25.688 1 79.5 141 LYS A N 1
ATOM 1107 C CA . LYS A 1 141 ? -0.601 40.219 25.328 1 79.5 141 LYS A CA 1
ATOM 1108 C C . LYS A 1 141 ? -1.93 40.719 25.891 1 79.5 141 LYS A C 1
ATOM 1110 O O . LYS A 1 141 ? -2.031 41.844 26.359 1 79.5 141 LYS A O 1
ATOM 1115 N N . GLN A 1 142 ? -2.889 39.812 25.953 1 81.25 142 GLN A N 1
ATOM 1116 C CA . GLN A 1 142 ? -4.184 40.156 26.531 1 81.25 142 GLN A CA 1
ATOM 1117 C C . GLN A 1 142 ? -4.078 40.375 28.031 1 81.25 142 GLN A C 1
ATOM 1119 O O . GLN A 1 142 ? -4.648 41.344 28.562 1 81.25 142 GLN A O 1
ATOM 1124 N N . GLN A 1 143 ? -3.252 39.562 28.625 1 85.25 143 GLN A N 1
ATOM 1125 C CA . GLN A 1 143 ? -3.057 39.719 30.078 1 85.25 143 GLN A CA 1
ATOM 1126 C C . GLN A 1 143 ? -2.301 41 30.391 1 85.25 143 GLN A C 1
ATOM 1128 O O . GLN A 1 143 ? -2.646 41.719 31.344 1 85.25 143 GLN A O 1
ATOM 1133 N N . GLN A 1 144 ? -1.388 41.406 29.547 1 82.56 144 GLN A N 1
ATOM 1134 C CA . GLN A 1 144 ? -0.622 42.625 29.734 1 82.56 144 GLN A CA 1
ATOM 1135 C C . GLN A 1 144 ? -1.495 43.875 29.516 1 82.56 144 GLN A C 1
ATOM 1137 O O . GLN A 1 144 ? -1.4 44.844 30.266 1 82.56 144 GLN A O 1
ATOM 1142 N N . HIS A 1 145 ? -2.359 43.719 28.594 1 78.31 145 HIS A N 1
ATOM 1143 C CA . HIS A 1 145 ? -3.264 44.812 28.312 1 78.31 145 HIS A CA 1
ATOM 1144 C C . HIS A 1 145 ? -4.246 45.031 29.453 1 78.31 145 HIS A C 1
ATOM 1146 O O . HIS A 1 145 ? -4.516 46.188 29.844 1 78.31 145 HIS A O 1
ATOM 1152 N N . GLN A 1 146 ? -4.672 43.906 30.016 1 84.12 146 GLN A N 1
ATOM 1153 C CA . GLN A 1 146 ? -5.594 44.031 31.141 1 84.12 146 GLN A CA 1
ATOM 1154 C C . GLN A 1 146 ? -4.91 44.625 32.344 1 84.12 146 GLN A C 1
ATOM 1156 O O . GLN A 1 146 ? -5.484 45.469 33.031 1 84.12 146 GLN A O 1
ATOM 1161 N N . LYS A 1 147 ? -3.629 44.281 32.5 1 87 147 LYS A N 1
ATOM 1162 C CA . LYS A 1 147 ? -2.865 44.812 33.625 1 87 147 LYS A CA 1
ATOM 1163 C C . LYS A 1 147 ? -2.596 46.281 33.469 1 87 147 LYS A C 1
ATOM 1165 O O . LYS A 1 147 ? -2.711 47.062 34.406 1 87 147 LYS A O 1
ATOM 1170 N N . MET A 1 148 ? -2.432 46.781 32.281 1 81.44 148 MET A N 1
ATOM 1171 C CA . MET A 1 148 ? -2.154 48.188 31.969 1 81.44 148 MET A CA 1
ATOM 1172 C C . MET A 1 148 ? -3.414 49.031 32.125 1 81.44 148 MET A C 1
ATOM 1174 O O . MET A 1 148 ? -3.361 50.156 32.656 1 81.44 148 MET A O 1
ATOM 1178 N N . MET A 1 149 ? -4.531 48.438 31.797 1 81.94 149 MET A N 1
ATOM 1179 C CA . MET A 1 149 ? -5.805 49.156 31.906 1 81.94 149 MET A CA 1
ATOM 1180 C C . MET A 1 149 ? -6.203 49.312 33.375 1 81.94 149 MET A C 1
ATOM 1182 O O . MET A 1 149 ? -6.715 50.375 33.75 1 81.94 149 MET A O 1
ATOM 1186 N N . MET A 1 150 ? -5.793 48.312 34.062 1 86.94 150 MET A N 1
ATOM 1187 C CA . MET A 1 150 ? -6.078 48.375 35.5 1 86.94 150 MET A CA 1
ATOM 1188 C C . MET A 1 150 ? -5.191 49.438 36.188 1 86.94 150 MET A C 1
ATOM 1190 O O . MET A 1 150 ? -5.664 50.188 37.031 1 86.94 150 MET A O 1
ATOM 1194 N N . MET A 1 151 ? -3.996 49.562 35.688 1 84.12 151 MET A N 1
ATOM 1195 C CA . MET A 1 151 ? -3.043 50.5 36.281 1 84.12 151 MET A CA 1
ATOM 1196 C C . MET A 1 151 ? -3.396 51.938 35.906 1 84.12 151 MET A C 1
ATOM 1198 O O . MET A 1 151 ? -3.275 52.844 36.719 1 84.12 151 MET A O 1
ATOM 1202 N N . ARG A 1 152 ? -3.936 52.062 34.719 1 77.5 152 ARG A N 1
ATOM 1203 C CA . ARG A 1 152 ? -4.344 53.406 34.281 1 77.5 152 ARG A CA 1
ATOM 1204 C C . ARG A 1 152 ? -5.59 53.875 35 1 77.5 152 ARG A C 1
ATOM 1206 O O . ARG A 1 152 ? -5.703 55.062 35.344 1 77.5 152 ARG A O 1
ATOM 1213 N N . GLY A 1 153 ? -6.422 52.906 35.25 1 75.06 153 GLY A N 1
ATOM 1214 C CA . GLY A 1 153 ? -7.609 53.219 36.031 1 75.06 153 GLY A CA 1
ATOM 1215 C C . GLY A 1 153 ? -7.297 53.656 37.469 1 75.06 153 GLY A C 1
ATOM 1216 O O . GLY A 1 153 ? -7.855 54.625 37.969 1 75.06 153 GLY A O 1
ATOM 1217 N N . TYR A 1 154 ? -6.27 53 37.969 1 77 154 TYR A N 1
ATOM 1218 C CA . TYR A 1 154 ? -5.863 53.344 39.344 1 77 154 TYR A CA 1
ATOM 1219 C C . TYR A 1 154 ? -5.164 54.688 39.406 1 77 154 TYR A C 1
ATOM 1221 O O . TYR A 1 154 ? -5.387 55.469 40.312 1 77 154 TYR A O 1
ATOM 1229 N N . ALA A 1 155 ? -4.445 55 38.344 1 75.25 155 ALA A N 1
ATOM 1230 C CA . ALA A 1 155 ? -3.727 56.281 38.281 1 75.25 155 ALA A CA 1
ATOM 1231 C C . ALA A 1 155 ? -4.691 57.438 38.094 1 75.25 155 ALA A C 1
ATOM 1233 O O . ALA A 1 155 ? -4.527 58.5 38.719 1 75.25 155 ALA A O 1
ATOM 1234 N N . ALA A 1 156 ? -5.688 57.156 37.344 1 74.94 156 ALA A N 1
ATOM 1235 C CA . ALA A 1 156 ? -6.695 58.188 37.125 1 74.94 156 ALA A CA 1
ATOM 1236 C C . ALA A 1 156 ? -7.5 58.469 38.375 1 74.94 156 ALA A C 1
ATOM 1238 O O . ALA A 1 156 ? -7.805 59.625 38.688 1 74.94 156 ALA A O 1
ATOM 1239 N N . GLU A 1 157 ? -7.688 57.438 39.156 1 78.94 157 GLU A N 1
ATOM 1240 C CA . GLU A 1 157 ? -8.414 57.562 40.406 1 78.94 157 GLU A CA 1
ATOM 1241 C C . GLU A 1 157 ? -7.574 58.312 41.438 1 78.94 157 GLU A C 1
ATOM 1243 O O . GLU A 1 157 ? -8.086 59.156 42.188 1 78.94 157 GLU A O 1
ATOM 1248 N N . MET A 1 158 ? -6.332 58.219 41.438 1 73.81 158 MET A N 1
ATOM 1249 C CA . MET A 1 158 ? -5.426 58.844 42.406 1 73.81 158 MET A CA 1
ATOM 1250 C C . MET A 1 158 ? -5.23 60.312 42.062 1 73.81 158 MET A C 1
ATOM 1252 O O . MET A 1 158 ? -5.199 61.156 42.969 1 73.81 158 MET A O 1
ATOM 1256 N N . VAL A 1 159 ? -5.227 60.688 40.781 1 70.75 159 VAL A N 1
ATOM 1257 C CA . VAL A 1 159 ? -5.078 62.062 40.375 1 70.75 159 VAL A CA 1
ATOM 1258 C C . VAL A 1 159 ? -6.383 62.844 40.594 1 70.75 159 VAL A C 1
ATOM 1260 O O . VAL A 1 159 ? -6.375 64 41 1 70.75 159 VAL A O 1
ATOM 1263 N N . GLY A 1 160 ? -7.441 62.25 40.312 1 64.31 160 GLY A N 1
ATOM 1264 C CA . GLY A 1 160 ? -8.734 62.844 40.594 1 64.31 160 GLY A CA 1
ATOM 1265 C C . GLY A 1 160 ? -8.969 63.125 42.062 1 64.31 160 GLY A C 1
ATOM 1266 O O . GLY A 1 160 ? -9.617 64.125 42.438 1 64.31 160 GLY A O 1
ATOM 1267 N N . SER A 1 161 ? -8.445 62.562 42.969 1 65.88 161 SER A N 1
ATOM 1268 C CA . SER A 1 161 ? -8.625 62.75 44.406 1 65.88 161 SER A CA 1
ATOM 1269 C C . SER A 1 161 ? -7.77 63.875 44.938 1 65.88 161 SER A C 1
ATOM 1271 O O . SER A 1 161 ? -8.148 64.562 45.875 1 65.88 161 SER A O 1
ATOM 1273 N N . PHE A 1 162 ? -6.723 64.312 44.375 1 62.47 162 PHE A N 1
ATOM 1274 C CA . PHE A 1 162 ? -5.875 65.375 44.844 1 62.47 162 PHE A CA 1
ATOM 1275 C C . PHE A 1 162 ? -6.312 66.75 44.219 1 62.47 162 PHE A C 1
ATOM 1277 O O . PHE A 1 162 ? -5.934 67.812 44.719 1 62.47 162 PHE A O 1
ATOM 1284 N N . GLY A 1 163 ? -7.047 66.812 43.188 1 56.16 163 GLY A N 1
ATOM 1285 C CA . GLY A 1 163 ? -7.402 68.062 42.562 1 56.16 163 GLY A CA 1
ATOM 1286 C C . GLY A 1 163 ? -8.68 68.688 43.125 1 56.16 163 GLY A C 1
ATOM 1287 O O . GLY A 1 163 ? -9.133 69.688 42.625 1 56.16 163 GLY A O 1
ATOM 1288 N N . ARG A 1 164 ? -9.5 68.125 43.875 1 53.38 164 ARG A N 1
ATOM 1289 C CA . ARG A 1 164 ? -10.609 68.875 44.438 1 53.38 164 ARG A CA 1
ATOM 1290 C C . ARG A 1 164 ? -10.117 69.812 45.5 1 53.38 164 ARG A C 1
ATOM 1292 O O . ARG A 1 164 ? -9.555 69.375 46.531 1 53.38 164 ARG A O 1
ATOM 1299 N N . PRO A 1 165 ? -9.695 71.062 45.062 1 49 165 PRO A N 1
ATOM 1300 C CA . PRO A 1 165 ? -9.523 72.062 46.125 1 49 165 PRO A CA 1
ATOM 1301 C C . PRO A 1 165 ? -10.719 72.125 47.062 1 49 165 PRO A C 1
ATOM 1303 O O . PRO A 1 165 ? -11.859 72 46.625 1 49 165 PRO A O 1
ATOM 1306 N N . SER A 1 166 ? -10.523 71.625 48.156 1 46.97 166 SER A N 1
ATOM 1307 C CA . SER A 1 166 ? -11.461 72 49.219 1 46.97 166 SER A CA 1
ATOM 1308 C C . SER A 1 166 ? -11.727 73.5 49.281 1 46.97 166 SER A C 1
ATOM 1310 O O . SER A 1 166 ? -10.82 74.25 49.562 1 46.97 166 SER A O 1
ATOM 1312 N N . LEU A 1 167 ? -12.461 74.062 48.438 1 41.09 167 LEU A N 1
ATOM 1313 C CA . LEU A 1 167 ? -13 75.375 48.75 1 41.09 167 LEU A CA 1
ATOM 1314 C C . LEU A 1 167 ? -13.656 75.375 50.125 1 41.09 167 LEU A C 1
ATOM 1316 O O . LEU A 1 167 ? -14.641 74.688 50.344 1 41.09 167 LEU A O 1
ATOM 1320 N N . ALA A 1 168 ? -12.812 75.375 51.125 1 42.97 168 ALA A N 1
ATOM 1321 C CA . ALA A 1 168 ? -13.281 75.75 52.469 1 42.97 168 ALA A CA 1
ATOM 1322 C C . ALA A 1 168 ? -14.078 77 52.406 1 42.97 168 ALA A C 1
ATOM 1324 O O . ALA A 1 168 ? -13.523 78.125 52.156 1 42.97 168 ALA A O 1
ATOM 1325 N N . VAL A 1 169 ? -15.18 77.062 51.812 1 39.75 169 VAL A N 1
ATOM 1326 C CA . VAL A 1 169 ? -16.078 78.188 52.062 1 39.75 169 VAL A CA 1
ATOM 1327 C C . VAL A 1 169 ? -16.344 78.25 53.562 1 39.75 169 VAL A C 1
ATOM 1329 O O . VAL A 1 169 ? -16.656 77.312 54.219 1 39.75 169 VAL A O 1
ATOM 1332 N N . GLY A 1 170 ? -15.484 79.125 54.188 1 35.84 170 GLY A N 1
ATOM 1333 C CA . GLY A 1 170 ? -15.688 79.688 55.531 1 35.84 170 GLY A CA 1
ATOM 1334 C C . GLY A 1 170 ? -17.109 80.188 55.781 1 35.84 170 GLY A C 1
ATOM 1335 O O . GLY A 1 170 ? -17.625 81 55.031 1 35.84 170 GLY A O 1
ATOM 1336 N N . ASP A 1 171 ? -17.969 79.312 55.969 1 35.03 171 ASP A N 1
ATOM 1337 C CA . ASP A 1 171 ? -19.297 79.688 56.438 1 35.03 171 ASP A CA 1
ATOM 1338 C C . ASP A 1 171 ? -19.203 80.562 57.688 1 35.03 171 ASP A C 1
ATOM 1340 O O . ASP A 1 171 ? -18.641 80.125 58.719 1 35.03 171 ASP A O 1
ATOM 1344 N N . ASP A 1 172 ? -18.828 81.875 57.469 1 36.62 172 ASP A N 1
ATOM 1345 C CA . ASP A 1 172 ? -19.109 82.812 58.5 1 36.62 172 ASP A CA 1
ATOM 1346 C C . ASP A 1 172 ? -20.562 82.75 58.969 1 36.62 172 ASP A C 1
ATOM 1348 O O . ASP A 1 172 ? -21.484 82.938 58.188 1 36.62 172 ASP A O 1
ATOM 1352 N N . HIS A 1 173 ? -20.875 81.75 59.688 1 32.75 173 HIS A N 1
ATOM 1353 C CA . HIS A 1 173 ? -22.156 81.75 60.406 1 32.75 173 HIS A CA 1
ATOM 1354 C C . HIS A 1 173 ? -22.297 82.938 61.312 1 32.75 173 HIS A C 1
ATOM 1356 O O . HIS A 1 173 ? -21.5 83.125 62.219 1 32.75 173 HIS A O 1
ATOM 1362 N N . GLN A 1 174 ? -22.578 84.125 60.719 1 31.36 174 GLN A N 1
ATOM 1363 C CA . GLN A 1 174 ? -23.156 85.188 61.5 1 31.36 174 GLN A CA 1
ATOM 1364 C C . GLN A 1 174 ? -24.344 84.75 62.312 1 31.36 174 GLN A C 1
ATOM 1366 O O . GLN A 1 174 ? -25.328 84.25 61.75 1 31.36 174 GLN A O 1
ATOM 1371 N N . HIS A 1 175 ? -24.016 84.062 63.344 1 30.69 175 HIS A N 1
ATOM 1372 C CA . HIS A 1 175 ? -25.047 83.812 64.375 1 30.69 175 HIS A CA 1
ATOM 1373 C C . HIS A 1 175 ? -25.719 85.125 64.812 1 30.69 175 HIS A C 1
ATOM 1375 O O . HIS A 1 175 ? -25.094 85.938 65.438 1 30.69 175 HIS A O 1
ATOM 1381 N N . ASN A 1 176 ? -26.344 85.875 63.875 1 29.06 176 ASN A N 1
ATOM 1382 C CA . ASN A 1 176 ? -27.234 86.938 64.375 1 29.06 176 ASN A CA 1
ATOM 1383 C C . ASN A 1 176 ? -28.25 86.438 65.375 1 29.06 176 ASN A C 1
ATOM 1385 O O . ASN A 1 176 ? -29.109 85.562 65 1 29.06 176 ASN A O 1
ATOM 1389 N N . THR A 1 177 ? -27.75 85.938 66.5 1 28.41 177 THR A N 1
ATOM 1390 C CA . THR A 1 177 ? -28.672 85.688 67.562 1 28.41 177 THR A CA 1
ATOM 1391 C C . THR A 1 177 ? -29.5 86.938 67.875 1 28.41 177 THR A C 1
ATOM 1393 O O . THR A 1 177 ? -28.953 88 68.25 1 28.41 177 THR A O 1
ATOM 1396 N N . LEU A 1 178 ? -30.328 87.375 66.938 1 29.94 178 LEU A N 1
ATOM 1397 C CA . LEU A 1 178 ? -31.406 88.312 67.312 1 29.94 178 LEU A CA 1
ATOM 1398 C C . LEU A 1 178 ? -32.125 87.812 68.562 1 29.94 178 LEU A C 1
ATOM 1400 O O . LEU A 1 178 ? -32.688 86.75 68.562 1 29.94 178 LEU A O 1
ATOM 1404 N N . GLY A 1 179 ? -31.469 88.062 69.688 1 28.66 179 GLY A N 1
ATOM 1405 C CA . GLY A 1 179 ? -32.031 88.062 71 1 28.66 179 GLY A CA 1
ATOM 1406 C C . GLY A 1 179 ? -33.5 88.438 71.062 1 28.66 179 GLY A C 1
ATOM 1407 O O . GLY A 1 179 ? -34.031 88.938 70.062 1 28.66 179 GLY A O 1
ATOM 1408 N N . ALA A 1 180 ? -34.125 88.375 72.438 1 31.73 180 ALA A N 1
ATOM 1409 C CA . ALA A 1 180 ? -35.312 88.25 73.25 1 31.73 180 ALA A CA 1
ATOM 1410 C C . ALA A 1 180 ? -36.156 89.5 73.188 1 31.73 180 ALA A C 1
ATOM 1412 O O . ALA A 1 180 ? -35.688 90.562 73.5 1 31.73 180 ALA A O 1
ATOM 1413 N N . ILE A 1 181 ? -36.938 89.562 72.188 1 25.95 181 ILE A N 1
ATOM 1414 C CA . ILE A 1 181 ? -38.094 90.438 72.312 1 25.95 181 ILE A CA 1
ATOM 1415 C C . ILE A 1 181 ? -38.812 90.125 73.625 1 25.95 181 ILE A C 1
ATOM 1417 O O . ILE A 1 181 ? -39.469 89.062 73.75 1 25.95 181 ILE A O 1
ATOM 1421 N N . SER A 1 182 ? -38.094 89.812 74.812 1 21.97 182 SER A N 1
ATOM 1422 C CA . SER A 1 182 ? -38.75 90.5 75.938 1 21.97 182 SER A CA 1
ATOM 1423 C C . SER A 1 182 ? -38.469 92 75.875 1 21.97 182 SER A C 1
ATOM 1425 O O . SER A 1 182 ? -37.344 92.438 75.5 1 21.97 182 SER A O 1
ATOM 1427 N N . MET B 1 1 ? -16.469 -7.633 12.039 1 17.77 1 MET B N 1
ATOM 1428 C CA . MET B 1 1 ? -15.125 -7.969 12.516 1 17.77 1 MET B CA 1
ATOM 1429 C C . MET B 1 1 ? -14.133 -6.859 12.188 1 17.77 1 MET B C 1
ATOM 1431 O O . MET B 1 1 ? -13.945 -6.512 11.023 1 17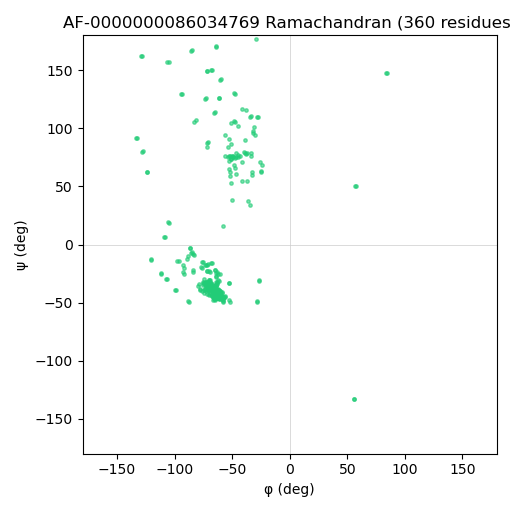.77 1 MET B O 1
ATOM 1435 N N . ARG B 1 2 ? -13.812 -5.879 13.102 1 24.22 2 ARG B N 1
ATOM 1436 C CA . ARG B 1 2 ? -12.984 -4.68 13.156 1 24.22 2 ARG B CA 1
ATOM 1437 C C . ARG B 1 2 ? -11.547 -4.984 12.734 1 24.22 2 ARG B C 1
ATOM 1439 O O . ARG B 1 2 ? -10.859 -5.762 13.391 1 24.22 2 ARG B O 1
ATOM 1446 N N . VAL B 1 3 ? -11.305 -5.156 11.531 1 28.8 3 VAL B N 1
ATOM 1447 C CA . VAL B 1 3 ? -9.883 -5.211 11.195 1 28.8 3 VAL B CA 1
ATOM 1448 C C . VAL B 1 3 ? -9.117 -4.176 12.016 1 28.8 3 VAL B C 1
ATOM 1450 O O . VAL B 1 3 ? -9.398 -2.977 11.93 1 28.8 3 VAL B O 1
ATOM 1453 N N . ASP B 1 4 ? -8.828 -4.406 13.172 1 28.34 4 ASP B N 1
ATOM 1454 C CA . ASP B 1 4 ? -8.102 -3.492 14.047 1 28.34 4 ASP B CA 1
ATOM 1455 C C . ASP B 1 4 ? -6.898 -2.885 13.328 1 28.34 4 ASP B C 1
ATOM 1457 O O . ASP B 1 4 ? -5.914 -3.578 13.062 1 28.34 4 ASP B O 1
ATOM 1461 N N . LEU B 1 5 ? -7.004 -1.944 12.469 1 33.81 5 LEU B N 1
ATOM 1462 C CA . LEU B 1 5 ? -6.145 -0.969 11.812 1 33.81 5 LEU B CA 1
ATOM 1463 C C . LEU B 1 5 ? -4.938 -0.63 12.68 1 33.81 5 LEU B C 1
ATOM 1465 O O . LEU B 1 5 ? -4.004 0.035 12.219 1 33.81 5 LEU B O 1
ATOM 1469 N N . SER B 1 6 ? -5.09 -0.691 13.922 1 37.94 6 SER B N 1
ATOM 1470 C CA . SER B 1 6 ? -3.977 -0.454 14.836 1 37.94 6 SER B CA 1
ATOM 1471 C C . SER B 1 6 ? -2.84 -1.441 14.586 1 37.94 6 SER B C 1
ATOM 1473 O O . SER B 1 6 ? -1.665 -1.075 14.656 1 37.94 6 SER B O 1
ATOM 1475 N N . ASP B 1 7 ? -3.152 -2.633 14.367 1 36.28 7 ASP B N 1
ATOM 1476 C CA . ASP B 1 7 ? -2.164 -3.676 14.109 1 36.28 7 ASP B CA 1
ATOM 1477 C C . ASP B 1 7 ? -1.568 -3.535 12.711 1 36.28 7 ASP B C 1
ATOM 1479 O O . ASP B 1 7 ? -0.39 -3.83 12.5 1 36.28 7 ASP B O 1
ATOM 1483 N N . MET B 1 8 ? -2.32 -3.189 11.773 1 37.22 8 MET B N 1
ATOM 1484 C CA . MET B 1 8 ? -1.756 -2.893 10.461 1 37.22 8 MET B CA 1
ATOM 1485 C C . MET B 1 8 ? -0.876 -1.647 10.516 1 37.22 8 MET B C 1
ATOM 1487 O O . MET B 1 8 ? 0.044 -1.496 9.711 1 37.22 8 MET B O 1
ATOM 1491 N N . GLU B 1 9 ? -1.333 -0.678 11.281 1 40.97 9 GLU B N 1
ATOM 1492 C CA . GLU B 1 9 ? -0.484 0.483 11.539 1 40.97 9 GLU B CA 1
ATOM 1493 C C . GLU B 1 9 ? 0.889 0.061 12.047 1 40.97 9 GLU B C 1
ATOM 1495 O O . GLU B 1 9 ? 1.908 0.626 11.648 1 40.97 9 GLU B O 1
ATOM 1500 N N . SER B 1 10 ? 0.93 -0.778 13.016 1 39.81 10 SER B N 1
ATOM 1501 C CA . SER B 1 10 ? 2.191 -1.271 13.555 1 39.81 10 SER B CA 1
ATOM 1502 C C . SER B 1 10 ? 2.953 -2.094 12.523 1 39.81 10 SER B C 1
ATOM 1504 O O . SER B 1 10 ? 4.184 -2.02 12.445 1 39.81 10 SER B O 1
ATOM 1506 N N . ALA B 1 11 ? 2.34 -2.875 11.898 1 40.03 11 ALA B N 1
ATOM 1507 C CA . ALA B 1 11 ? 3.039 -3.736 10.953 1 40.03 11 ALA B CA 1
ATOM 1508 C C . ALA B 1 11 ? 3.555 -2.936 9.758 1 40.03 11 ALA B C 1
ATOM 1510 O O . ALA B 1 11 ? 4.637 -3.215 9.234 1 40.03 11 ALA B O 1
ATOM 1511 N N . VAL B 1 12 ? 2.725 -2.018 9.266 1 42.25 12 VAL B N 1
ATOM 1512 C CA . VAL B 1 12 ? 3.156 -1.229 8.117 1 42.25 12 VAL B CA 1
ATOM 1513 C C . VAL B 1 12 ? 4.234 -0.235 8.539 1 42.25 12 VAL B C 1
ATOM 1515 O O . VAL B 1 12 ? 5.059 0.187 7.727 1 42.25 12 VAL B O 1
ATOM 1518 N N . LEU B 1 13 ? 3.984 0.369 9.703 1 40.91 13 LEU B N 1
ATOM 1519 C CA . LEU B 1 13 ? 4.977 1.372 10.07 1 40.91 13 LEU B CA 1
ATOM 1520 C C . LEU B 1 13 ? 6.25 0.711 10.594 1 40.91 13 LEU B C 1
ATOM 1522 O O . LEU B 1 13 ? 7.16 1.395 11.062 1 40.91 13 LEU B O 1
ATOM 1526 N N . LYS B 1 14 ? 6.141 -0.42 10.969 1 37.81 14 LYS B N 1
ATOM 1527 C CA . LYS B 1 14 ? 7.477 -0.91 11.297 1 37.81 14 LYS B CA 1
ATOM 1528 C C . LYS B 1 14 ? 8.359 -0.971 10.055 1 37.81 14 LYS B C 1
ATOM 1530 O O . LYS B 1 14 ? 7.922 -1.407 8.992 1 37.81 14 LYS B O 1
ATOM 1535 N N . PRO B 1 15 ? 9.312 -0.188 10.055 1 33.59 15 PRO B N 1
ATOM 1536 C CA . PRO B 1 15 ? 10.219 -0.441 8.938 1 33.59 15 PRO B CA 1
ATOM 1537 C C . PRO B 1 15 ? 10.32 -1.923 8.578 1 33.59 15 PRO B C 1
ATOM 1539 O O . PRO B 1 15 ? 10.195 -2.781 9.453 1 33.59 15 PRO B O 1
ATOM 1542 N N . ILE B 1 16 ? 9.766 -2.23 7.43 1 34.16 16 ILE B N 1
ATOM 1543 C CA . ILE B 1 16 ? 10.172 -3.566 7.012 1 34.16 16 ILE B CA 1
ATOM 1544 C C . ILE B 1 16 ? 11.516 -3.914 7.645 1 34.16 16 ILE B C 1
ATOM 1546 O O . ILE B 1 16 ? 12.539 -3.305 7.32 1 34.16 16 ILE B O 1
ATOM 1550 N N . SER B 1 17 ? 11.57 -3.971 8.891 1 32.72 17 SER B N 1
ATOM 1551 C CA . SER B 1 17 ? 12.812 -4.449 9.492 1 32.72 17 SER B CA 1
ATOM 1552 C C . SER B 1 17 ? 13.547 -5.398 8.562 1 32.72 17 SER B C 1
ATOM 1554 O O . SER B 1 17 ? 12.93 -6.238 7.902 1 32.72 17 SER B O 1
ATOM 1556 N N . SER B 1 18 ? 14.625 -4.871 8.086 1 34.69 18 SER B N 1
ATOM 1557 C CA . SER B 1 18 ? 15.641 -5.773 7.543 1 34.69 18 SER B CA 1
ATOM 1558 C C . SER B 1 18 ? 15.664 -7.098 8.297 1 34.69 18 SER B C 1
ATOM 1560 O O . SER B 1 18 ? 16.047 -7.141 9.469 1 34.69 18 SER B O 1
ATOM 1562 N N . MET B 1 19 ? 14.539 -7.77 8.211 1 31.52 19 MET B N 1
ATOM 1563 C CA . MET B 1 19 ? 14.875 -9.094 8.727 1 31.52 19 MET B CA 1
ATOM 1564 C C . MET B 1 19 ? 16.328 -9.43 8.453 1 31.52 19 MET B C 1
ATOM 1566 O O . MET B 1 19 ? 16.828 -9.242 7.34 1 31.52 19 MET B O 1
ATOM 1570 N N . ALA B 1 20 ? 17.125 -9.148 9.43 1 30.58 20 ALA B N 1
ATOM 1571 C CA . ALA B 1 20 ? 18.516 -9.594 9.461 1 30.58 20 ALA B CA 1
ATOM 1572 C C . ALA B 1 20 ? 18.672 -10.93 8.742 1 30.58 20 ALA B C 1
ATOM 1574 O O . ALA B 1 20 ? 17.938 -11.883 9.008 1 30.58 20 ALA B O 1
ATOM 1575 N N . ALA B 1 21 ? 19.156 -10.773 7.523 1 33.19 21 ALA B N 1
ATOM 1576 C CA . ALA B 1 21 ? 19.75 -11.938 6.863 1 33.19 21 ALA B CA 1
ATOM 1577 C C . ALA B 1 21 ? 20.609 -12.742 7.832 1 33.19 21 ALA B C 1
ATOM 1579 O O . ALA B 1 21 ? 21.688 -12.273 8.242 1 33.19 21 ALA B O 1
ATOM 1580 N N . GLY B 1 22 ? 19.984 -13.109 8.922 1 30.45 22 GLY B N 1
ATOM 1581 C CA . GLY B 1 22 ? 20.922 -14.055 9.516 1 30.45 22 GLY B CA 1
ATOM 1582 C C . GLY B 1 22 ? 21.609 -14.922 8.484 1 30.45 22 GLY B C 1
ATOM 1583 O O . GLY B 1 22 ? 20.953 -15.617 7.707 1 30.45 22 GLY B O 1
ATOM 1584 N N . GLY B 1 23 ? 22.547 -14.273 7.895 1 33.28 23 GLY B N 1
ATOM 1585 C CA . GLY B 1 23 ? 23.5 -15.102 7.16 1 33.28 23 GLY B CA 1
ATOM 1586 C C . GLY B 1 23 ? 23.797 -16.422 7.844 1 33.28 23 GLY B C 1
ATOM 1587 O O . GLY B 1 23 ? 24.719 -16.516 8.648 1 33.28 23 GLY B O 1
ATOM 1588 N N . GLN B 1 24 ? 22.797 -17.016 8.438 1 34.12 24 GLN B N 1
ATOM 1589 C CA . GLN B 1 24 ? 23.312 -18.297 8.922 1 34.12 24 GLN B CA 1
ATOM 1590 C C . GLN B 1 24 ? 24.094 -19.016 7.836 1 34.12 24 GLN B C 1
ATOM 1592 O O . GLN B 1 24 ? 23.797 -18.891 6.648 1 34.12 24 GLN B O 1
ATOM 1597 N N . ALA B 1 25 ? 25.203 -19.422 8.148 1 36.28 25 ALA B N 1
ATOM 1598 C CA . ALA B 1 25 ? 26.094 -20.359 7.461 1 36.28 25 ALA B CA 1
ATOM 1599 C C . ALA B 1 25 ? 25.281 -21.438 6.738 1 36.28 25 ALA B C 1
ATOM 1601 O O . ALA B 1 25 ? 24.469 -22.141 7.352 1 36.28 25 ALA B O 1
ATOM 1602 N N . VAL B 1 26 ? 24.703 -21.172 5.574 1 42.88 26 VAL B N 1
ATOM 1603 C CA . VAL B 1 26 ? 24.312 -22.266 4.684 1 42.88 26 VAL B CA 1
ATOM 1604 C C . VAL B 1 26 ? 25.188 -23.484 4.965 1 42.88 26 VAL B C 1
ATOM 1606 O O . VAL B 1 26 ? 26.406 -23.453 4.762 1 42.88 26 VAL B O 1
ATOM 1609 N N . LEU B 1 27 ? 25.062 -24.047 5.902 1 42.66 27 LEU B N 1
ATOM 1610 C CA . LEU B 1 27 ? 25.656 -25.375 5.805 1 42.66 27 LEU B CA 1
ATOM 1611 C C . LEU B 1 27 ? 25.359 -26 4.441 1 42.66 27 LEU B C 1
ATOM 1613 O O . LEU B 1 27 ? 24.25 -25.891 3.928 1 42.66 27 LEU B O 1
ATOM 1617 N N . ALA B 1 28 ? 26.297 -26.281 3.619 1 53.84 28 ALA B N 1
ATOM 1618 C CA . ALA B 1 28 ? 26.562 -26.781 2.27 1 53.84 28 ALA B CA 1
ATOM 1619 C C . ALA B 1 28 ? 25.453 -27.719 1.803 1 53.84 28 ALA B C 1
ATOM 1621 O O . ALA B 1 28 ? 25 -27.625 0.66 1 53.84 28 ALA B O 1
ATOM 1622 N N . ASN B 1 29 ? 24.938 -28.797 2.539 1 66.5 29 ASN B N 1
ATOM 1623 C CA . ASN B 1 29 ? 24.25 -29.938 1.952 1 66.5 29 ASN B CA 1
ATOM 1624 C C . ASN B 1 29 ? 22.75 -29.906 2.271 1 66.5 29 ASN B C 1
ATOM 1626 O O . ASN B 1 29 ? 22.062 -30.906 2.076 1 66.5 29 ASN B O 1
ATOM 1630 N N . THR B 1 30 ? 22.188 -28.781 2.936 1 87.75 30 THR B N 1
ATOM 1631 C CA . THR B 1 30 ? 20.781 -28.891 3.299 1 87.75 30 THR B C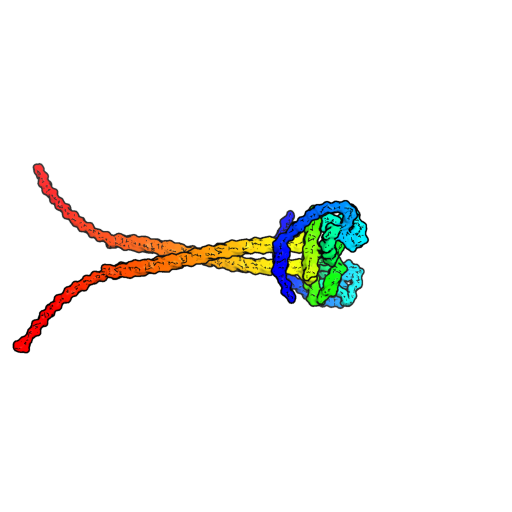A 1
ATOM 1632 C C . THR B 1 30 ? 19.906 -28.266 2.223 1 87.75 30 THR B C 1
ATOM 1634 O O . THR B 1 30 ? 20.156 -27.141 1.776 1 87.75 30 THR B O 1
ATOM 1637 N N . PRO B 1 31 ? 18.875 -29 1.761 1 95.31 31 PRO B N 1
ATOM 1638 C CA . PRO B 1 31 ? 17.969 -28.469 0.75 1 95.31 31 PRO B CA 1
ATOM 1639 C C . PRO B 1 31 ? 17.234 -27.203 1.212 1 95.31 31 PRO B C 1
ATOM 1641 O O . PRO B 1 31 ? 16.984 -27.031 2.408 1 95.31 31 PRO B O 1
ATOM 1644 N N . CYS B 1 32 ? 17.031 -26.281 0.404 1 97 32 CYS B N 1
ATOM 1645 C CA . CYS B 1 32 ? 16.297 -25.062 0.743 1 97 32 CYS B CA 1
ATOM 1646 C C . CYS B 1 32 ? 14.844 -25.391 1.09 1 97 32 CYS B C 1
ATOM 1648 O O . CYS B 1 32 ? 14.383 -26.516 0.88 1 97 32 CYS B O 1
ATOM 1650 N N . ALA B 1 33 ? 14.109 -24.5 1.579 1 97.81 33 ALA B N 1
ATOM 1651 C CA . ALA B 1 33 ? 12.719 -24.688 1.992 1 97.81 33 ALA B CA 1
ATOM 1652 C C . ALA B 1 33 ? 11.828 -25.016 0.794 1 97.81 33 ALA B C 1
ATOM 1654 O O . ALA B 1 33 ? 10.891 -25.812 0.903 1 97.81 33 ALA B O 1
ATOM 1655 N N . GLY B 1 34 ? 12.164 -24.406 -0.349 1 97.94 34 GLY B N 1
ATOM 1656 C CA . GLY B 1 34 ? 11.398 -24.672 -1.554 1 97.94 34 GLY B CA 1
ATOM 1657 C C . GLY B 1 34 ? 11.516 -26.109 -2.031 1 97.94 34 GLY B C 1
ATOM 1658 O O . GLY B 1 34 ? 10.508 -26.781 -2.258 1 97.94 34 GLY B O 1
ATOM 1659 N N . CYS B 1 35 ? 12.68 -26.531 -2.068 1 98.06 35 CYS B N 1
ATOM 1660 C CA . CYS B 1 35 ? 12.922 -27.875 -2.568 1 98.06 35 CYS B CA 1
ATOM 1661 C C . CYS B 1 35 ? 12.406 -28.922 -1.586 1 98.06 35 CYS B C 1
ATOM 1663 O O . CYS B 1 35 ? 11.898 -29.969 -1.996 1 98.06 35 CYS B O 1
ATOM 1665 N N . LYS B 1 36 ? 12.516 -28.703 -0.302 1 97.06 36 LYS B N 1
ATOM 1666 C CA . LYS B 1 36 ? 11.945 -29.594 0.7 1 97.06 36 LYS B CA 1
ATOM 1667 C C . LYS B 1 36 ? 10.43 -29.703 0.549 1 97.06 36 LYS B C 1
ATOM 1669 O O . LYS B 1 36 ? 9.867 -30.797 0.572 1 97.06 36 LYS B O 1
ATOM 1674 N N . PHE B 1 37 ? 9.812 -28.547 0.397 1 97.56 37 PHE B N 1
ATOM 1675 C CA . PHE B 1 37 ? 8.367 -28.469 0.28 1 97.56 37 PHE B CA 1
ATOM 1676 C C . PHE B 1 37 ? 7.887 -29.141 -1.002 1 97.56 37 PHE B C 1
ATOM 1678 O O . PHE B 1 37 ? 6.871 -29.844 -1.002 1 97.56 37 PHE B O 1
ATOM 1685 N N . LEU B 1 38 ? 8.648 -28.922 -2.068 1 97.38 38 LEU B N 1
ATOM 1686 C CA . LEU B 1 38 ? 8.258 -29.438 -3.379 1 97.38 38 LEU B CA 1
ATOM 1687 C C . LEU B 1 38 ? 8.742 -30.859 -3.578 1 97.38 38 LEU B C 1
ATOM 1689 O O . LEU B 1 38 ? 8.5 -31.469 -4.629 1 97.38 38 LEU B O 1
ATOM 1693 N N . ARG B 1 39 ? 9.5 -31.391 -2.539 1 96.25 39 ARG B N 1
ATOM 1694 C CA . ARG B 1 39 ? 10.016 -32.75 -2.557 1 96.25 39 ARG B CA 1
ATOM 1695 C C . ARG B 1 39 ? 10.883 -33 -3.785 1 96.25 39 ARG B C 1
ATOM 1697 O O . ARG B 1 39 ? 10.695 -33.969 -4.5 1 96.25 39 ARG B O 1
ATOM 1704 N N . ARG B 1 40 ? 11.836 -32.094 -3.998 1 94.88 40 ARG B N 1
ATOM 1705 C CA . ARG B 1 40 ? 12.805 -32.219 -5.082 1 94.88 40 ARG B CA 1
ATOM 1706 C C . ARG B 1 40 ? 14.227 -32.062 -4.562 1 94.88 40 ARG B C 1
ATOM 1708 O O . ARG B 1 40 ? 14.438 -31.594 -3.445 1 94.88 40 ARG B O 1
ATOM 1715 N N . LYS B 1 41 ? 15.148 -32.531 -5.406 1 94.81 41 LYS B N 1
ATOM 1716 C CA . LYS B 1 41 ? 16.562 -32.375 -5.07 1 94.81 41 LYS B CA 1
ATOM 1717 C C . LYS B 1 41 ? 17.031 -30.938 -5.25 1 94.81 41 LYS B C 1
ATOM 1719 O O . LYS B 1 41 ? 16.812 -30.328 -6.305 1 94.81 41 LYS B O 1
ATOM 1724 N N . CYS B 1 42 ? 17.578 -30.438 -4.203 1 96.44 42 CYS B N 1
ATOM 1725 C CA . CYS B 1 42 ? 18.062 -29.047 -4.227 1 96.44 42 CYS B CA 1
ATOM 1726 C C . CYS B 1 42 ? 19.438 -28.969 -4.883 1 96.44 42 CYS B C 1
ATOM 1728 O O . CYS B 1 42 ? 20.438 -29.344 -4.281 1 96.44 42 CYS B O 1
ATOM 1730 N N . GLN B 1 43 ? 19.547 -28.469 -6.066 1 94.75 43 GLN B N 1
ATOM 1731 C CA . GLN B 1 43 ? 20.781 -28.391 -6.84 1 94.75 43 GLN B CA 1
ATOM 1732 C C . GLN B 1 43 ? 21.578 -27.141 -6.488 1 94.75 43 GLN B C 1
ATOM 1734 O O . GLN B 1 43 ? 21.047 -26.234 -5.82 1 94.75 43 GLN B O 1
ATOM 1739 N N . GLN B 1 44 ? 22.828 -27.078 -6.91 1 91.88 44 GLN B N 1
ATOM 1740 C CA . GLN B 1 44 ? 23.703 -25.953 -6.633 1 91.88 44 GLN B CA 1
ATOM 1741 C C . GLN B 1 44 ? 23.172 -24.656 -7.262 1 91.88 44 GLN B C 1
ATOM 1743 O O . GLN B 1 44 ? 23.375 -23.578 -6.719 1 91.88 44 GLN B O 1
ATOM 1748 N N . ASP B 1 45 ? 22.406 -24.734 -8.289 1 93.69 45 ASP B N 1
ATOM 1749 C CA . ASP B 1 45 ? 21.922 -23.562 -9.008 1 93.69 45 ASP B CA 1
ATOM 1750 C C . ASP B 1 45 ? 20.469 -23.281 -8.695 1 93.69 45 ASP B C 1
ATOM 1752 O O . ASP B 1 45 ? 19.797 -22.531 -9.406 1 93.69 45 ASP B O 1
ATOM 1756 N N . CYS B 1 46 ? 20.031 -23.859 -7.582 1 96.81 46 CYS B N 1
ATOM 1757 C CA . CYS B 1 46 ? 18.625 -23.656 -7.203 1 96.81 46 CYS B CA 1
ATOM 1758 C C . CYS B 1 46 ? 18.328 -22.188 -6.949 1 96.81 46 CYS B C 1
ATOM 1760 O O . CYS B 1 46 ? 18.969 -21.562 -6.105 1 96.81 46 CYS B O 1
ATOM 1762 N N . ILE B 1 47 ? 17.344 -21.656 -7.59 1 97.12 47 ILE B N 1
ATOM 1763 C CA . ILE B 1 47 ? 17.016 -20.234 -7.566 1 97.12 47 ILE B CA 1
ATOM 1764 C C . ILE B 1 47 ? 16.406 -19.875 -6.219 1 97.12 47 ILE B C 1
ATOM 1766 O O . ILE B 1 47 ? 16.406 -18.703 -5.832 1 97.12 47 ILE B O 1
ATOM 1770 N N . PHE B 1 48 ? 15.945 -20.844 -5.484 1 97.75 48 PHE B N 1
ATOM 1771 C CA . PHE B 1 48 ? 15.258 -20.594 -4.219 1 97.75 48 PHE B CA 1
ATOM 1772 C C . PHE B 1 48 ? 16.25 -20.641 -3.059 1 97.75 48 PHE B C 1
ATOM 1774 O O . PHE B 1 48 ? 16.016 -20.016 -2.02 1 97.75 48 PHE B O 1
ATOM 1781 N N . LYS B 1 49 ? 17.328 -21.312 -3.223 1 96.62 49 LYS B N 1
ATOM 1782 C CA . LYS B 1 49 ? 18.25 -21.672 -2.145 1 96.62 49 LYS B CA 1
ATOM 1783 C C . LYS B 1 49 ? 18.719 -20.438 -1.392 1 96.62 49 LYS B C 1
ATOM 1785 O O . LYS B 1 49 ? 18.688 -20.406 -0.16 1 96.62 49 LYS B O 1
ATOM 1790 N N . PRO B 1 50 ? 19.109 -19.328 -2.047 1 95.69 50 PRO B N 1
ATOM 1791 C CA . PRO B 1 50 ? 19.625 -18.172 -1.312 1 95.69 50 PRO B CA 1
ATOM 1792 C C . PRO B 1 50 ? 18.547 -17.438 -0.53 1 95.69 50 PRO B C 1
ATOM 1794 O O . PRO B 1 50 ? 18.844 -16.719 0.425 1 95.69 50 PRO B O 1
ATOM 1797 N N . TYR B 1 51 ? 17.297 -17.703 -0.882 1 97.25 51 TYR B N 1
ATOM 1798 C CA . TYR B 1 51 ? 16.281 -16.75 -0.414 1 97.25 51 TYR B CA 1
ATOM 1799 C C . TYR B 1 51 ? 15.25 -17.438 0.459 1 97.25 51 TYR B C 1
ATOM 1801 O O . TYR B 1 51 ? 14.461 -16.781 1.142 1 97.25 51 TYR B O 1
ATOM 1809 N N . PHE B 1 52 ? 15.273 -18.75 0.429 1 97.94 52 PHE B N 1
ATOM 1810 C CA . PHE B 1 52 ? 14.328 -19.531 1.214 1 97.94 52 PHE B CA 1
ATOM 1811 C C . PHE B 1 52 ? 15.055 -20.578 2.055 1 97.94 52 PHE B C 1
ATOM 1813 O O . PHE B 1 52 ? 15.039 -21.766 1.736 1 97.94 52 PHE B O 1
ATOM 1820 N N . PRO B 1 53 ? 15.562 -20.125 3.096 1 95.81 53 PRO B N 1
ATOM 1821 C CA . PRO B 1 53 ? 16.328 -21.031 3.953 1 95.81 53 PRO B CA 1
ATOM 1822 C C . PRO B 1 53 ? 15.445 -22.094 4.617 1 95.81 53 PRO B C 1
ATOM 1824 O O . PRO B 1 53 ? 14.273 -21.828 4.91 1 95.81 53 PRO B O 1
ATOM 1827 N N . PRO B 1 54 ? 15.992 -23.266 4.891 1 95.06 54 PRO B N 1
ATOM 1828 C CA . PRO B 1 54 ? 15.211 -24.375 5.453 1 95.06 54 PRO B CA 1
ATOM 1829 C C . PRO B 1 54 ? 14.68 -24.062 6.852 1 95.06 54 PRO B C 1
ATOM 1831 O O . PRO B 1 54 ? 13.688 -24.656 7.281 1 95.06 54 PRO B O 1
ATOM 1834 N N . ASP B 1 55 ? 15.266 -23.188 7.484 1 93.69 55 ASP B N 1
ATOM 1835 C CA . ASP B 1 55 ? 14.836 -22.891 8.844 1 93.69 55 ASP B CA 1
ATOM 1836 C C . ASP B 1 55 ? 13.656 -21.922 8.852 1 93.69 55 ASP B C 1
ATOM 1838 O O . ASP B 1 55 ? 13.055 -21.672 9.898 1 93.69 55 ASP B O 1
ATOM 1842 N N . GLN B 1 56 ? 13.273 -21.344 7.738 1 95.12 56 GLN B N 1
ATOM 1843 C CA . GLN B 1 56 ? 12.102 -20.484 7.602 1 95.12 56 GLN B CA 1
ATOM 1844 C C . GLN B 1 56 ? 11.156 -21 6.523 1 95.12 56 GLN B C 1
ATOM 1846 O O . GLN B 1 56 ? 10.914 -20.328 5.523 1 95.12 56 GLN B O 1
ATO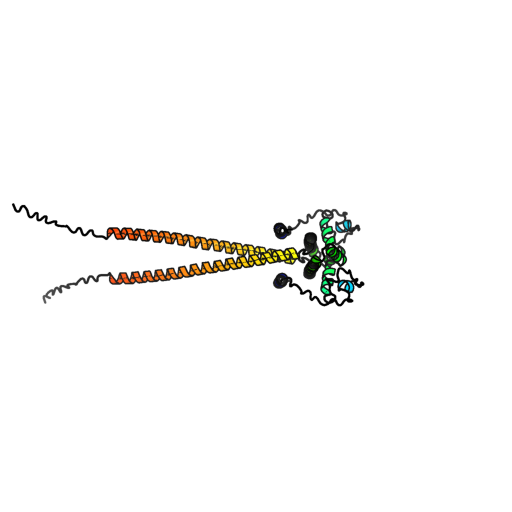M 1851 N N . PRO B 1 57 ? 10.641 -22.156 6.73 1 97.19 57 PRO B N 1
ATOM 1852 C CA . PRO B 1 57 ? 9.836 -22.797 5.691 1 97.19 57 PRO B CA 1
ATOM 1853 C C . PRO B 1 57 ? 8.562 -22.031 5.363 1 97.19 57 PRO B C 1
ATOM 1855 O O . PRO B 1 57 ? 8.062 -22.094 4.238 1 97.19 57 PRO B O 1
ATOM 1858 N N . GLN B 1 58 ? 8.016 -21.266 6.32 1 97.38 58 GLN B N 1
ATOM 1859 C CA . GLN B 1 58 ? 6.758 -20.547 6.129 1 97.38 58 GLN B CA 1
ATOM 1860 C C . GLN B 1 58 ? 6.898 -19.484 5.043 1 97.38 58 GLN B C 1
ATOM 1862 O O . GLN B 1 58 ? 5.941 -19.203 4.32 1 97.38 58 GLN B O 1
ATOM 1867 N N . LYS B 1 59 ? 8.102 -18.938 4.973 1 97.88 59 LYS B N 1
ATOM 1868 C CA . LYS B 1 59 ? 8.336 -17.938 3.943 1 97.88 59 LYS B CA 1
ATOM 1869 C C . LYS B 1 59 ? 8.039 -18.484 2.553 1 97.88 59 LYS B C 1
ATOM 1871 O O . LYS B 1 59 ? 7.301 -17.875 1.777 1 97.88 59 LYS B O 1
ATOM 1876 N N . PHE B 1 60 ? 8.516 -19.672 2.303 1 98.38 60 PHE B N 1
ATOM 1877 C CA . PHE B 1 60 ? 8.281 -20.266 0.996 1 98.38 60 PHE B CA 1
ATOM 1878 C C . PHE B 1 60 ? 6.832 -20.734 0.867 1 98.38 60 PHE B C 1
ATOM 1880 O O . PHE B 1 60 ? 6.203 -20.547 -0.178 1 98.38 60 PHE B O 1
ATOM 1887 N N . VAL B 1 61 ? 6.297 -21.281 1.894 1 98.38 61 VAL B N 1
ATOM 1888 C CA . VAL B 1 61 ? 4.938 -21.812 1.86 1 98.38 61 VAL B CA 1
ATOM 1889 C C . VAL B 1 61 ? 3.949 -20.703 1.538 1 98.38 61 VAL B C 1
ATOM 1891 O O . VAL B 1 61 ? 3.07 -20.859 0.689 1 98.38 61 VAL B O 1
ATOM 1894 N N . ASN B 1 62 ? 4.105 -19.578 2.154 1 98.19 62 ASN B N 1
ATOM 1895 C CA . ASN B 1 62 ? 3.197 -18.469 1.94 1 98.19 62 ASN B CA 1
ATOM 1896 C C . ASN B 1 62 ? 3.32 -17.906 0.526 1 98.19 62 ASN B C 1
ATOM 1898 O O . ASN B 1 62 ? 2.312 -17.641 -0.135 1 98.19 62 ASN B O 1
ATOM 1902 N N . VAL B 1 63 ? 4.566 -17.75 0.103 1 98.69 63 VAL B N 1
ATOM 1903 C CA . VAL B 1 63 ? 4.805 -17.219 -1.235 1 98.69 63 VAL B CA 1
ATOM 1904 C C . VAL B 1 63 ? 4.27 -18.188 -2.281 1 98.69 63 VAL B C 1
ATOM 1906 O O . VAL B 1 63 ? 3.629 -17.781 -3.252 1 98.69 63 VAL B O 1
ATOM 1909 N N . HIS B 1 64 ? 4.434 -19.453 -2.047 1 98.25 64 HIS B N 1
ATOM 1910 C CA . HIS B 1 64 ? 3.965 -20.5 -2.955 1 98.25 64 HIS B CA 1
ATOM 1911 C C . HIS B 1 64 ? 2.443 -20.516 -3.025 1 98.25 64 HIS B C 1
ATOM 1913 O O . HIS B 1 64 ? 1.869 -20.688 -4.105 1 98.25 64 HIS B O 1
ATOM 1919 N N . ARG B 1 65 ? 1.822 -20.391 -1.91 1 97.69 65 ARG B N 1
ATOM 1920 C CA . ARG B 1 65 ? 0.367 -20.453 -1.84 1 97.69 65 ARG B CA 1
ATOM 1921 C C . ARG B 1 65 ? -0.276 -19.344 -2.664 1 97.69 65 ARG B C 1
ATOM 1923 O O . ARG B 1 65 ? -1.339 -19.547 -3.258 1 97.69 65 ARG B O 1
ATOM 1930 N N . VAL B 1 66 ? 0.405 -18.234 -2.742 1 98.5 66 VAL B N 1
ATOM 1931 C CA . VAL B 1 66 ? -0.211 -17.062 -3.367 1 98.5 66 VAL B CA 1
ATOM 1932 C C . VAL B 1 66 ? 0.276 -16.938 -4.809 1 98.5 66 VAL B C 1
ATOM 1934 O O . VAL B 1 66 ? -0.517 -16.688 -5.719 1 98.5 66 VAL B O 1
ATOM 1937 N N . PHE B 1 67 ? 1.558 -17.219 -5.047 1 98.5 67 PHE B N 1
ATOM 1938 C CA . PHE B 1 67 ? 2.131 -16.891 -6.348 1 98.5 67 PHE B CA 1
ATOM 1939 C C . PHE B 1 67 ? 2.461 -18.156 -7.129 1 98.5 67 PHE B C 1
ATOM 1941 O O . PHE B 1 67 ? 2.559 -18.125 -8.359 1 98.5 67 PHE B O 1
ATOM 1948 N N . GLY B 1 68 ? 2.684 -19.25 -6.402 1 97.88 68 GLY B N 1
ATOM 1949 C CA . GLY B 1 68 ? 3.137 -20.469 -7.062 1 97.88 68 GLY B CA 1
ATOM 1950 C C . GLY B 1 68 ? 4.637 -20.516 -7.277 1 97.88 68 GLY B C 1
ATOM 1951 O O . GLY B 1 68 ? 5.262 -19.469 -7.52 1 97.88 68 GLY B O 1
ATOM 1952 N N . ALA B 1 69 ? 5.164 -21.688 -7.215 1 97.38 69 ALA B N 1
ATOM 1953 C CA . ALA B 1 69 ? 6.605 -21.875 -7.336 1 97.38 69 ALA B CA 1
ATOM 1954 C C . ALA B 1 69 ? 7.098 -21.5 -8.727 1 97.38 69 ALA B C 1
ATOM 1956 O O . ALA B 1 69 ? 8.141 -20.859 -8.875 1 97.38 69 ALA B O 1
ATOM 1957 N N . SER B 1 70 ? 6.348 -21.844 -9.773 1 96 70 SER B N 1
ATOM 1958 C CA . SER B 1 70 ? 6.754 -21.562 -11.148 1 96 70 SER B CA 1
ATOM 1959 C C . SER B 1 70 ? 6.793 -20.062 -11.422 1 96 70 SER B C 1
ATOM 1961 O O . SER B 1 70 ? 7.762 -19.562 -12 1 96 70 SER B O 1
ATOM 1963 N N . ASN B 1 71 ? 5.797 -19.391 -10.984 1 97.19 71 ASN B N 1
ATOM 1964 C CA . ASN B 1 71 ? 5.742 -17.953 -11.219 1 97.19 71 ASN B CA 1
ATOM 1965 C C . ASN B 1 71 ? 6.832 -17.219 -10.453 1 97.19 71 ASN B C 1
ATOM 1967 O O . ASN B 1 71 ? 7.445 -16.281 -10.969 1 97.19 71 ASN B O 1
ATOM 1971 N N . VAL B 1 72 ? 7.059 -17.656 -9.219 1 98.12 72 VAL B N 1
ATOM 1972 C CA . VAL B 1 72 ? 8.109 -17.047 -8.414 1 98.12 72 VAL B CA 1
ATOM 1973 C C . VAL B 1 72 ? 9.461 -17.266 -9.086 1 98.12 72 VAL B C 1
ATOM 1975 O O . VAL B 1 72 ? 10.273 -16.344 -9.188 1 98.12 72 VAL B O 1
ATOM 1978 N N . SER B 1 73 ? 9.711 -18.469 -9.586 1 97.69 73 SER B N 1
ATOM 1979 C CA . SER B 1 73 ? 10.953 -18.781 -10.289 1 97.69 73 SER B CA 1
ATOM 1980 C C . SER B 1 73 ? 11.117 -17.906 -11.531 1 97.69 73 SER B C 1
ATOM 1982 O O . SER B 1 73 ? 12.203 -17.391 -11.789 1 97.69 73 SER B O 1
ATOM 1984 N N . LYS B 1 74 ? 10.047 -17.75 -12.25 1 97.56 74 LYS B N 1
ATOM 1985 C CA . LYS B 1 74 ? 10.078 -16.922 -13.445 1 97.56 74 LYS B CA 1
ATOM 1986 C C . LYS B 1 74 ? 10.43 -15.477 -13.094 1 97.56 74 LYS B C 1
ATOM 1988 O O . LYS B 1 74 ? 11.289 -14.867 -13.742 1 97.56 74 LYS B O 1
ATOM 1993 N N . ILE B 1 75 ? 9.836 -14.93 -12.047 1 97.38 75 ILE B N 1
ATOM 1994 C CA . ILE B 1 75 ? 10.086 -13.562 -11.625 1 97.38 75 ILE B CA 1
ATOM 1995 C C . ILE B 1 75 ? 11.555 -13.398 -11.227 1 97.38 75 ILE B C 1
ATOM 1997 O O . ILE B 1 75 ? 12.219 -12.461 -11.672 1 97.38 75 ILE B O 1
ATOM 2001 N N . LEU B 1 76 ? 12.07 -14.336 -10.461 1 98.06 76 LEU B N 1
ATOM 2002 C CA . LEU B 1 76 ? 13.438 -14.242 -9.969 1 98.06 76 LEU B CA 1
ATOM 2003 C C . LEU B 1 76 ? 14.445 -14.391 -11.102 1 98.06 76 LEU B C 1
ATOM 2005 O O . LEU B 1 76 ? 15.484 -13.734 -11.109 1 98.06 76 LEU B O 1
ATOM 2009 N N . ASN B 1 77 ? 14.07 -15.203 -12.078 1 97.5 77 ASN B N 1
ATOM 2010 C CA . ASN B 1 77 ? 14.977 -15.422 -13.203 1 97.5 77 ASN B CA 1
ATOM 2011 C C . ASN B 1 77 ? 15.062 -14.203 -14.109 1 97.5 77 ASN B C 1
ATOM 2013 O O . ASN B 1 77 ? 16.031 -14.023 -14.836 1 97.5 77 ASN B O 1
ATOM 2017 N N . GLU B 1 78 ? 14.062 -13.406 -14.047 1 96.81 78 GLU B N 1
ATOM 2018 C CA . GLU B 1 78 ? 14.039 -12.203 -14.875 1 96.81 78 GLU B CA 1
ATOM 2019 C C . GLU B 1 78 ? 14.781 -11.055 -14.203 1 96.81 78 GLU B C 1
ATOM 2021 O O . GLU B 1 78 ? 15.055 -10.023 -14.828 1 96.81 78 GLU B O 1
ATOM 2026 N N . LEU B 1 79 ? 15.195 -11.227 -13 1 97.88 79 LEU B N 1
ATOM 2027 C CA . LEU B 1 79 ? 15.828 -10.172 -12.227 1 97.88 79 LEU B CA 1
ATOM 2028 C C . LEU B 1 79 ? 17.328 -10.406 -12.102 1 97.88 79 LEU B C 1
ATOM 2030 O O . LEU B 1 79 ? 17.797 -11.547 -12.211 1 97.88 79 LEU B O 1
ATOM 2034 N N . SER B 1 80 ? 18 -9.305 -11.852 1 96.81 80 SER B N 1
ATOM 2035 C CA . SER B 1 80 ? 19.406 -9.43 -11.5 1 96.81 80 SER B CA 1
ATOM 2036 C C . SER B 1 80 ? 19.578 -10.008 -10.102 1 96.81 80 SER B C 1
ATOM 2038 O O . SER B 1 80 ? 18.688 -9.852 -9.25 1 96.81 80 SER B O 1
ATOM 2040 N N . PRO B 1 81 ? 20.672 -10.734 -9.898 1 95.69 81 PRO B N 1
ATOM 2041 C CA . PRO B 1 81 ? 20.906 -11.352 -8.586 1 95.69 81 PRO B CA 1
ATOM 2042 C C . PRO B 1 81 ? 20.812 -10.344 -7.441 1 95.69 81 PRO B C 1
ATOM 2044 O O . PRO B 1 81 ? 20.359 -10.688 -6.348 1 95.69 81 PRO B O 1
ATOM 2047 N N . PHE B 1 82 ? 21.188 -9.109 -7.645 1 96.31 82 PHE B N 1
ATOM 2048 C CA . PHE B 1 82 ? 21.219 -8.125 -6.57 1 96.31 82 PHE B CA 1
ATOM 2049 C C . PHE B 1 82 ? 19.812 -7.652 -6.227 1 96.31 82 PHE B C 1
ATOM 2051 O O . PHE B 1 82 ? 19.594 -7.07 -5.164 1 96.31 82 PHE B O 1
ATOM 2058 N N . GLU B 1 83 ? 18.891 -7.945 -7.125 1 98.25 83 GLU B N 1
ATOM 2059 C CA . GLU B 1 83 ? 17.531 -7.484 -6.93 1 98.25 83 GLU B CA 1
ATOM 2060 C C . GLU B 1 83 ? 16.656 -8.578 -6.32 1 98.25 83 GLU B C 1
ATOM 2062 O O . GLU B 1 83 ? 15.562 -8.305 -5.828 1 98.25 83 GLU B O 1
ATOM 2067 N N . ARG B 1 84 ? 17.109 -9.773 -6.316 1 98.25 84 ARG B N 1
ATOM 2068 C CA . ARG B 1 84 ? 16.266 -10.938 -6.023 1 98.25 84 ARG B CA 1
ATOM 2069 C C . ARG B 1 84 ? 15.875 -10.969 -4.555 1 98.25 84 ARG B C 1
ATOM 2071 O O . ARG B 1 84 ? 14.742 -11.305 -4.219 1 98.25 84 ARG B O 1
ATOM 2078 N N . GLU B 1 85 ? 16.781 -10.594 -3.715 1 96.75 85 GLU B N 1
ATOM 2079 C CA . GLU B 1 85 ? 16.438 -10.602 -2.293 1 96.75 85 GLU B CA 1
ATOM 2080 C C . GLU B 1 85 ? 15.305 -9.633 -1.987 1 96.75 85 GLU B C 1
ATOM 2082 O O . GLU B 1 85 ? 14.359 -9.984 -1.269 1 96.75 85 GLU B O 1
ATOM 2087 N N . ALA B 1 86 ? 15.391 -8.438 -2.521 1 97.62 86 ALA B N 1
ATOM 2088 C CA . ALA B 1 86 ? 14.336 -7.449 -2.322 1 97.62 86 ALA B CA 1
ATOM 2089 C C . ALA B 1 86 ? 13.016 -7.93 -2.91 1 97.62 86 ALA B C 1
ATOM 2091 O O . ALA B 1 86 ? 11.953 -7.727 -2.314 1 97.62 86 ALA B O 1
ATOM 2092 N N . ALA B 1 87 ? 13.055 -8.539 -3.986 1 98.69 87 ALA B N 1
ATOM 2093 C CA . ALA B 1 87 ? 11.852 -9.055 -4.637 1 98.69 87 ALA B CA 1
ATOM 2094 C C . ALA B 1 87 ? 11.203 -10.156 -3.807 1 98.69 87 ALA B C 1
ATOM 2096 O O . ALA B 1 87 ? 9.984 -10.172 -3.629 1 98.69 87 ALA B O 1
ATOM 2097 N N . VAL B 1 88 ? 12.016 -11.07 -3.264 1 98.62 88 VAL B N 1
ATOM 2098 C CA . VAL B 1 88 ? 11.492 -12.164 -2.449 1 98.62 88 VAL B CA 1
ATOM 2099 C C . VAL B 1 88 ? 10.836 -11.602 -1.19 1 98.62 88 VAL B C 1
ATOM 2101 O O . VAL B 1 88 ? 9.766 -12.062 -0.781 1 98.62 88 VAL B O 1
ATOM 2104 N N . ASN B 1 89 ? 11.461 -10.602 -0.657 1 97.75 89 ASN B N 1
ATOM 2105 C CA . ASN B 1 89 ? 10.898 -9.977 0.535 1 97.75 89 ASN B CA 1
ATOM 2106 C C . ASN B 1 89 ? 9.57 -9.281 0.229 1 97.75 89 ASN B C 1
ATOM 2108 O O . ASN B 1 89 ? 8.625 -9.367 1.014 1 97.75 89 ASN B O 1
ATOM 2112 N N . SER B 1 90 ? 9.492 -8.625 -0.869 1 98.69 90 SER B N 1
ATOM 2113 C CA . SER B 1 90 ? 8.242 -7.977 -1.258 1 98.69 90 SER B CA 1
ATOM 2114 C C . SER B 1 90 ? 7.164 -9 -1.586 1 98.69 90 SER B C 1
ATOM 2116 O O . SER B 1 90 ? 6.004 -8.836 -1.197 1 98.69 90 SER B O 1
ATOM 2118 N N . LEU B 1 91 ? 7.562 -10.055 -2.229 1 98.75 91 LEU B N 1
ATOM 2119 C CA . LEU B 1 91 ? 6.621 -11.133 -2.523 1 98.75 91 LEU B CA 1
ATOM 2120 C C . LEU B 1 91 ? 6.082 -11.75 -1.236 1 98.75 91 LEU B C 1
ATOM 2122 O O . LEU B 1 91 ? 4.887 -12.031 -1.132 1 98.75 91 LEU B O 1
ATOM 2126 N N . PHE B 1 92 ? 6.965 -11.914 -0.341 1 98.81 92 PHE B N 1
ATOM 2127 C CA . PHE B 1 92 ? 6.562 -12.508 0.929 1 98.81 92 PHE B CA 1
ATOM 2128 C C . PHE B 1 92 ? 5.574 -11.602 1.657 1 98.81 92 PHE B C 1
ATOM 2130 O O . PHE B 1 92 ? 4.562 -12.078 2.176 1 98.81 92 PHE B O 1
ATOM 2137 N N . PHE B 1 93 ? 5.855 -10.344 1.714 1 98.56 93 PHE B N 1
ATOM 2138 C CA . PHE B 1 93 ? 4.949 -9.391 2.344 1 98.56 93 PHE B CA 1
ATOM 2139 C C . PHE B 1 93 ? 3.58 -9.43 1.678 1 98.56 93 PHE B C 1
ATOM 2141 O O . PHE B 1 93 ? 2.555 -9.484 2.359 1 98.56 93 PHE B O 1
ATOM 2148 N N . GLU B 1 94 ? 3.578 -9.383 0.383 1 98.69 94 GLU B N 1
ATOM 2149 C CA . GLU B 1 94 ? 2.328 -9.398 -0.371 1 98.69 94 GLU B CA 1
ATOM 2150 C C . GLU B 1 94 ? 1.556 -10.695 -0.136 1 98.69 94 GLU B C 1
ATOM 2152 O O . GLU B 1 94 ? 0.327 -10.68 -0.027 1 98.69 94 GLU B O 1
ATOM 2157 N N . ALA B 1 95 ? 2.314 -11.734 -0.085 1 98.75 95 ALA B N 1
ATOM 2158 C CA . ALA B 1 95 ? 1.672 -13.008 0.209 1 98.75 95 ALA B CA 1
ATOM 2159 C C . ALA B 1 95 ? 1.019 -12.992 1.588 1 98.75 95 ALA B C 1
ATOM 2161 O O . ALA B 1 95 ? -0.118 -13.445 1.75 1 98.75 95 ALA B O 1
ATOM 2162 N N . GLU B 1 96 ? 1.712 -12.461 2.516 1 98.31 96 GLU B N 1
ATOM 2163 C CA . GLU B 1 96 ? 1.188 -12.383 3.875 1 98.31 96 GLU B CA 1
ATOM 2164 C C . GLU B 1 96 ? -0.085 -11.547 3.93 1 98.31 96 GLU B C 1
ATOM 2166 O O . GLU B 1 96 ? -1.049 -11.914 4.605 1 98.31 96 GLU B O 1
ATOM 2171 N N . MET B 1 97 ? -0.13 -10.492 3.203 1 98.25 97 MET B N 1
ATOM 2172 C CA . MET B 1 97 ? -1.307 -9.625 3.199 1 98.25 97 MET B CA 1
ATOM 2173 C C . MET B 1 97 ? -2.496 -10.328 2.551 1 98.25 97 MET B C 1
ATOM 2175 O O . MET B 1 97 ? -3.631 -10.18 3.008 1 98.25 97 MET B O 1
ATOM 2179 N N . ARG B 1 98 ? -2.197 -11.07 1.522 1 98.31 98 ARG B N 1
ATOM 2180 C CA . ARG B 1 98 ? -3.262 -11.781 0.822 1 98.31 98 ARG B CA 1
ATOM 2181 C C . ARG B 1 98 ? -3.824 -12.914 1.681 1 98.31 98 ARG B C 1
ATOM 2183 O O . ARG B 1 98 ? -5.031 -13.156 1.679 1 98.31 98 ARG B O 1
ATOM 2190 N N . LEU B 1 99 ? -2.932 -13.547 2.398 1 98 99 LEU B N 1
ATOM 2191 C CA . LEU B 1 99 ? -3.377 -14.633 3.268 1 98 99 LEU B CA 1
ATOM 2192 C C . LEU B 1 99 ? -4.184 -14.094 4.441 1 98 99 LEU B C 1
ATOM 2194 O O . LEU B 1 99 ? -5.121 -14.742 4.91 1 98 99 LEU B O 1
ATOM 2198 N N . ARG B 1 100 ? -3.891 -12.914 4.879 1 97.62 100 ARG B N 1
ATOM 2199 C CA . ARG B 1 100 ? -4.605 -12.273 5.98 1 97.62 100 ARG B CA 1
ATOM 2200 C C . ARG B 1 100 ? -5.949 -11.719 5.512 1 97.62 100 ARG B C 1
ATOM 2202 O O . ARG B 1 100 ? -6.941 -11.781 6.242 1 97.62 100 ARG B O 1
ATOM 2209 N N . ASP B 1 101 ? -5.969 -11.195 4.355 1 97.69 101 ASP B N 1
ATOM 2210 C CA . ASP B 1 101 ? -7.156 -10.633 3.723 1 97.69 101 ASP B CA 1
ATOM 2211 C C . ASP B 1 101 ? -7.293 -11.117 2.279 1 97.69 101 ASP B C 1
ATOM 2213 O O . ASP B 1 101 ? -6.844 -10.445 1.349 1 97.69 101 ASP B O 1
ATOM 2217 N N . PRO B 1 102 ? -7.98 -12.164 2.072 1 97.75 102 PRO B N 1
ATOM 2218 C CA . PRO B 1 102 ? -8.047 -12.773 0.742 1 97.75 102 PRO B CA 1
ATOM 2219 C C . PRO B 1 102 ? -8.805 -11.906 -0.264 1 97.75 102 PRO B C 1
ATOM 2221 O O . PRO B 1 102 ? -8.711 -12.133 -1.474 1 97.75 102 PRO B O 1
ATOM 2224 N N . VAL B 1 103 ? -9.523 -10.969 0.23 1 98.44 103 VAL B N 1
ATOM 2225 C CA . VAL B 1 103 ? -10.32 -10.133 -0.664 1 98.44 103 VAL B CA 1
ATOM 2226 C C . VAL B 1 103 ? -9.484 -8.961 -1.158 1 98.44 103 VAL B C 1
ATOM 2228 O O . VAL B 1 103 ? -9.359 -8.742 -2.365 1 98.44 103 VAL B O 1
ATOM 2231 N N . LYS B 1 104 ? -8.828 -8.266 -0.255 1 98.12 104 LYS B N 1
ATOM 2232 C CA . LYS B 1 104 ? -8.203 -7.004 -0.658 1 98.12 104 LYS B CA 1
ATOM 2233 C C . LYS B 1 104 ? -6.684 -7.148 -0.741 1 98.12 104 LYS B C 1
ATOM 2235 O O . LYS B 1 104 ? -6.027 -6.414 -1.482 1 98.12 104 LYS B O 1
ATOM 2240 N N . GLY B 1 105 ? -6.09 -8 0.043 1 98.06 105 GLY B N 1
ATOM 2241 C CA . GLY B 1 105 ? -4.641 -8.102 0.057 1 98.06 105 GLY B CA 1
ATOM 2242 C C . GLY B 1 105 ? -3.949 -6.785 0.356 1 98.06 105 GLY B C 1
ATOM 2243 O O . GLY B 1 105 ? -4.328 -6.082 1.295 1 98.06 105 GLY B O 1
ATOM 2244 N N . CYS B 1 106 ? -2.951 -6.477 -0.441 1 98.38 106 CYS B N 1
ATOM 2245 C CA . CYS B 1 106 ? -2.189 -5.246 -0.252 1 98.38 106 CYS B CA 1
ATOM 2246 C C . CYS B 1 106 ? -3.037 -4.027 -0.591 1 98.38 106 CYS B C 1
ATOM 2248 O O . CYS B 1 106 ? -2.734 -2.916 -0.152 1 98.38 106 CYS B O 1
ATOM 2250 N N . VAL B 1 107 ? -4.043 -4.25 -1.403 1 98.31 107 VAL B N 1
ATOM 2251 C CA . VAL B 1 107 ? -4.91 -3.137 -1.772 1 98.31 107 VAL B CA 1
ATOM 2252 C C . VAL B 1 107 ? -5.613 -2.596 -0.53 1 98.31 107 VAL B C 1
ATOM 2254 O O . VAL B 1 107 ? -5.855 -1.391 -0.419 1 98.31 107 VAL B O 1
ATOM 2257 N N . GLY B 1 108 ? -5.898 -3.547 0.384 1 98 108 GLY B N 1
ATOM 2258 C CA . GLY B 1 108 ? -6.449 -3.098 1.653 1 98 108 GLY B CA 1
ATOM 2259 C C . GLY B 1 108 ? -5.523 -2.162 2.406 1 98 108 GLY B C 1
ATOM 2260 O O . GLY B 1 108 ? -5.961 -1.138 2.936 1 98 108 GLY B O 1
ATOM 2261 N N . VAL B 1 109 ? -4.316 -2.443 2.428 1 97.5 109 VAL B N 1
ATOM 2262 C CA . VAL B 1 109 ? -3.297 -1.633 3.088 1 97.5 109 VAL B CA 1
ATOM 2263 C C . VAL B 1 109 ? -3.168 -0.287 2.377 1 97.5 109 VAL B C 1
ATOM 2265 O O . VAL B 1 109 ? -3.137 0.762 3.023 1 97.5 109 VAL B O 1
ATOM 2268 N N . ILE B 1 110 ? -3.092 -0.394 1.129 1 98 110 ILE B N 1
ATOM 2269 C CA . ILE B 1 110 ? -2.932 0.802 0.309 1 98 110 ILE B CA 1
ATOM 2270 C C . ILE B 1 110 ? -4.125 1.732 0.516 1 98 110 ILE B C 1
ATOM 2272 O O . ILE B 1 110 ? -3.953 2.936 0.719 1 98 110 ILE B O 1
ATOM 2276 N N . SER B 1 111 ? -5.289 1.168 0.483 1 97.31 111 SER B N 1
ATOM 2277 C CA . SER B 1 111 ? -6.496 1.954 0.696 1 97.31 111 SER B CA 1
ATOM 2278 C C . SER B 1 111 ? -6.484 2.629 2.062 1 97.31 111 SER B C 1
ATOM 2280 O O . SER B 1 111 ? -6.855 3.799 2.188 1 97.31 111 SER B O 1
ATOM 2282 N N . PHE B 1 112 ? -6.156 1.951 3.031 1 97.06 112 PHE B N 1
ATOM 2283 C CA . PHE B 1 112 ? -6.074 2.498 4.383 1 97.06 112 PHE B CA 1
ATOM 2284 C C . PHE B 1 112 ? -5.102 3.668 4.43 1 97.06 112 PHE B C 1
ATOM 2286 O O . PHE B 1 112 ? -5.422 4.727 4.973 1 97.06 112 PHE B O 1
ATOM 2293 N N . LEU B 1 113 ? -3.953 3.424 3.879 1 97.56 113 LEU B N 1
ATOM 2294 C CA . LEU B 1 113 ? -2.93 4.461 3.883 1 97.56 113 LEU B CA 1
ATOM 2295 C C . LEU B 1 113 ? -3.4 5.691 3.109 1 97.56 113 LEU B C 1
ATOM 2297 O O . LEU B 1 113 ? -3.16 6.824 3.533 1 97.56 113 LEU B O 1
ATOM 2301 N N . GLN B 1 114 ? -4.016 5.438 2.027 1 96.75 114 GLN B N 1
ATOM 2302 C CA . GLN B 1 114 ? -4.531 6.543 1.226 1 96.75 114 GLN B CA 1
ATOM 2303 C C . GLN B 1 114 ? -5.566 7.348 2.004 1 96.75 114 GLN B C 1
ATOM 2305 O O . GLN B 1 114 ? -5.586 8.578 1.93 1 96.75 114 GLN B O 1
ATOM 2310 N N . ARG B 1 115 ? -6.422 6.738 2.705 1 96.69 115 ARG B N 1
ATOM 2311 C CA . ARG B 1 115 ? -7.402 7.438 3.525 1 96.69 115 ARG B CA 1
ATOM 2312 C C . ARG B 1 115 ? -6.723 8.25 4.621 1 96.69 115 ARG B C 1
ATOM 2314 O O . ARG B 1 115 ? -7.098 9.398 4.875 1 96.69 115 ARG B O 1
ATOM 2321 N N . LYS B 1 116 ? -5.812 7.629 5.23 1 97.31 116 LYS B N 1
ATOM 2322 C CA . LYS B 1 116 ? -5.07 8.328 6.273 1 97.31 116 LYS B CA 1
ATOM 2323 C C . LYS B 1 116 ? -4.355 9.555 5.715 1 97.31 116 LYS B C 1
ATOM 2325 O O . LYS B 1 116 ? -4.332 10.609 6.352 1 97.31 116 LYS B O 1
ATOM 2330 N N . LEU B 1 117 ? -3.797 9.445 4.559 1 97.31 117 LEU B N 1
ATOM 2331 C CA . LEU B 1 117 ? -3.119 10.555 3.904 1 97.31 117 LEU B CA 1
ATOM 2332 C C . LEU B 1 117 ? -4.09 11.703 3.633 1 97.31 117 LEU B C 1
ATOM 2334 O O . LEU B 1 117 ? -3.773 12.867 3.885 1 97.31 117 LEU B O 1
ATOM 2338 N N . ARG B 1 118 ? -5.176 11.32 3.145 1 97.81 118 ARG B N 1
ATOM 2339 C CA . ARG B 1 118 ? -6.184 12.344 2.865 1 97.81 118 ARG B CA 1
ATOM 2340 C C . ARG B 1 118 ? -6.582 13.086 4.137 1 97.81 118 ARG B C 1
ATOM 2342 O O . ARG B 1 118 ? -6.699 14.312 4.137 1 97.81 118 ARG B O 1
ATOM 2349 N N . GLN B 1 119 ? -6.809 12.359 5.168 1 97.94 119 GLN B N 1
ATOM 2350 C CA . GLN B 1 119 ? -7.168 12.969 6.445 1 97.94 119 GLN B CA 1
ATOM 2351 C C . GLN B 1 119 ? -6.078 13.922 6.926 1 97.94 119 GLN B C 1
ATOM 2353 O O . GLN B 1 119 ? -6.371 15.039 7.359 1 97.94 119 GLN B O 1
ATOM 2358 N N . LEU B 1 120 ? -4.867 13.477 6.816 1 98.06 120 LEU B N 1
ATOM 2359 C CA . LEU B 1 120 ? -3.758 14.305 7.27 1 98.06 120 LEU B CA 1
ATOM 2360 C C . LEU B 1 120 ? -3.629 15.555 6.406 1 98.06 120 LEU B C 1
ATOM 2362 O O . LEU B 1 120 ? -3.289 16.625 6.906 1 98.06 120 LEU B O 1
ATOM 2366 N N . GLN B 1 121 ? -3.852 15.367 5.195 1 98.19 121 GLN B N 1
ATOM 2367 C CA . GLN B 1 121 ? -3.82 16.516 4.301 1 98.19 121 GLN B CA 1
ATOM 2368 C C . GLN B 1 121 ? -4.883 17.547 4.688 1 98.19 121 GLN B C 1
ATOM 2370 O O . GLN B 1 121 ? -4.621 18.75 4.68 1 98.19 121 GLN B O 1
ATOM 2375 N N . ILE B 1 122 ? -6.02 17.109 5.035 1 98.38 122 ILE B N 1
ATOM 2376 C CA . ILE B 1 122 ? -7.098 18 5.461 1 98.38 122 ILE B CA 1
ATOM 2377 C C . ILE B 1 122 ? -6.715 18.688 6.773 1 98.38 122 ILE B C 1
ATOM 2379 O O . ILE B 1 122 ? -6.887 19.891 6.922 1 98.38 122 ILE B O 1
ATOM 2383 N N . ASP B 1 123 ? -6.227 17.906 7.66 1 98.19 123 ASP B N 1
ATOM 2384 C CA . ASP B 1 123 ? -5.805 18.453 8.945 1 98.19 123 ASP B CA 1
ATOM 2385 C C . ASP B 1 123 ? -4.719 19.5 8.758 1 98.19 123 ASP B C 1
ATOM 2387 O O . ASP B 1 123 ? -4.746 20.547 9.414 1 98.19 123 ASP B O 1
ATOM 2391 N N . LEU B 1 124 ? -3.771 19.234 7.945 1 98.25 124 LEU B N 1
ATOM 2392 C CA . LEU B 1 124 ? -2.697 20.188 7.684 1 98.25 124 LEU B CA 1
ATOM 2393 C C . LEU B 1 124 ? -3.244 21.469 7.047 1 98.25 124 LEU B C 1
ATOM 2395 O O . LEU B 1 124 ? -2.846 22.562 7.422 1 98.25 124 LEU B O 1
ATOM 2399 N N . PHE B 1 125 ? -4.074 21.328 6.145 1 98 125 PHE B N 1
ATOM 2400 C CA . PHE B 1 125 ? -4.699 22.484 5.512 1 98 125 PHE B CA 1
ATOM 2401 C C . PHE B 1 125 ? -5.422 23.328 6.543 1 98 125 PHE B C 1
ATOM 2403 O O . PHE B 1 125 ? -5.312 24.562 6.523 1 98 125 PHE B O 1
ATOM 2410 N N . THR B 1 126 ? -6.148 22.719 7.367 1 98 126 THR B N 1
ATOM 2411 C CA . THR B 1 126 ? -6.875 23.422 8.422 1 98 126 THR B CA 1
ATOM 2412 C C . THR B 1 126 ? -5.906 24.156 9.344 1 98 126 THR B C 1
ATOM 2414 O O . THR B 1 126 ? -6.125 25.328 9.68 1 98 126 THR B O 1
ATOM 2417 N N . ALA B 1 127 ? -4.867 23.484 9.727 1 97.94 127 ALA B N 1
ATOM 2418 C CA . ALA B 1 127 ? -3.865 24.094 10.594 1 97.94 127 ALA B CA 1
ATOM 2419 C C . ALA B 1 127 ? -3.201 25.281 9.906 1 97.94 127 ALA B C 1
ATOM 2421 O O . ALA B 1 127 ? -2.994 26.328 10.516 1 97.94 127 ALA B O 1
ATOM 2422 N N . GLN B 1 128 ? -2.893 25.156 8.68 1 97.19 128 GLN B N 1
ATOM 2423 C CA . GLN B 1 128 ? -2.262 26.219 7.91 1 97.19 128 GLN B CA 1
ATOM 2424 C C . GLN B 1 128 ? -3.203 27.406 7.742 1 97.19 128 GLN B C 1
ATOM 2426 O O . GLN B 1 128 ? -2.771 28.562 7.812 1 97.19 128 GLN B O 1
ATOM 2431 N N . SER B 1 129 ? -4.453 27.109 7.566 1 97.69 129 SER B N 1
ATOM 2432 C CA . SER B 1 129 ? -5.449 28.172 7.457 1 97.69 129 SER B CA 1
ATOM 2433 C C . SER B 1 129 ? -5.574 28.953 8.758 1 97.69 129 SER B C 1
ATOM 2435 O O . SER B 1 129 ? -5.703 30.188 8.742 1 97.69 129 SER B O 1
ATOM 2437 N N . GLU B 1 130 ? -5.578 28.234 9.805 1 95.56 130 GLU B N 1
ATOM 2438 C CA . GLU B 1 130 ? -5.625 28.875 11.117 1 95.56 130 GLU B CA 1
ATOM 2439 C C . GLU B 1 130 ? -4.383 29.734 11.344 1 95.56 130 GLU B C 1
ATOM 2441 O O . GLU B 1 130 ? -4.48 30.844 11.883 1 95.56 130 GLU B O 1
ATOM 2446 N N . LEU B 1 131 ? -3.27 29.25 10.945 1 94.62 131 LEU B N 1
ATOM 2447 C CA . LEU B 1 131 ? -2.02 29.984 11.086 1 94.62 131 LEU B CA 1
ATOM 2448 C C . LEU B 1 131 ? -2.066 31.281 10.289 1 94.62 131 LEU B C 1
ATOM 2450 O O . LEU B 1 131 ? -1.618 32.344 10.766 1 94.62 131 LEU B O 1
ATOM 2454 N N . VAL B 1 132 ? -2.584 31.234 9.148 1 94.81 132 VAL B N 1
ATOM 2455 C CA . VAL B 1 132 ? -2.695 32.406 8.289 1 94.81 132 VAL B CA 1
ATOM 2456 C C . VAL B 1 132 ? -3.607 33.438 8.945 1 94.81 132 VAL B C 1
ATOM 2458 O O . VAL B 1 132 ? -3.326 34.625 8.906 1 94.81 132 VAL B O 1
ATOM 2461 N N . LYS B 1 133 ? -4.68 33.031 9.594 1 92.25 133 LYS B N 1
ATOM 2462 C CA . LYS B 1 133 ? -5.59 33.938 10.305 1 92.25 133 LYS B CA 1
ATOM 2463 C C . LYS B 1 133 ? -4.887 34.625 11.461 1 92.25 133 LYS B C 1
ATOM 2465 O O . LYS B 1 133 ? -5.035 35.844 11.648 1 92.25 133 LYS B O 1
ATOM 2470 N N . TYR B 1 134 ? -4.066 33.906 12.227 1 88.69 134 TYR B N 1
ATOM 2471 C CA . TYR B 1 134 ? -3.328 34.469 13.352 1 88.69 134 TYR B CA 1
ATOM 2472 C C . TYR B 1 134 ? -2.295 35.5 12.875 1 88.69 134 TYR B C 1
ATOM 2474 O O . TYR B 1 134 ? -2.137 36.562 13.477 1 88.69 134 TYR B O 1
ATOM 2482 N N . GLN B 1 135 ? -1.614 35.156 11.805 1 87.88 135 GLN B N 1
ATOM 2483 C CA . GLN B 1 135 ? -0.599 36.062 11.242 1 87.88 135 GLN B CA 1
ATOM 2484 C C . GLN B 1 135 ? -1.217 37.344 10.742 1 87.88 135 GLN B C 1
ATOM 2486 O O . GLN B 1 135 ? -0.659 38.438 10.945 1 87.88 135 GLN B O 1
ATOM 2491 N N . SER B 1 136 ? -2.408 37.25 10.188 1 89.38 136 SER B N 1
ATOM 2492 C CA . SER B 1 136 ? -3.119 38.438 9.695 1 89.38 136 SER B CA 1
ATOM 2493 C C . SER B 1 136 ? -3.602 39.312 10.844 1 89.38 136 SER B C 1
ATOM 2495 O O . SER B 1 136 ? -3.533 40.531 10.766 1 89.38 136 SER B O 1
ATOM 2497 N N . GLN B 1 137 ? -4.047 38.719 11.867 1 84.62 137 GLN B N 1
ATOM 2498 C CA . GLN B 1 137 ? -4.52 39.438 13.047 1 84.62 137 GLN B CA 1
ATOM 2499 C C . GLN B 1 137 ? -3.377 40.188 13.734 1 84.62 137 GLN B C 1
ATOM 2501 O O . GLN B 1 137 ? -3.533 41.344 14.148 1 84.62 137 GLN B O 1
ATOM 2506 N N . LEU B 1 138 ? -2.273 39.531 13.797 1 82.81 138 LEU B N 1
ATOM 2507 C CA . LEU B 1 138 ? -1.116 40.156 14.438 1 82.81 138 LEU B CA 1
ATOM 2508 C C . LEU B 1 138 ? -0.6 41.344 13.625 1 82.81 138 LEU B C 1
ATOM 2510 O O . LEU B 1 138 ? -0.21 42.344 14.18 1 82.81 138 LEU B O 1
ATOM 2514 N N . GLN B 1 139 ? -0.603 41.188 12.289 1 84.56 139 GLN B N 1
ATOM 2515 C CA . GLN B 1 139 ? -0.168 42.25 11.406 1 84.56 139 GLN B CA 1
ATOM 2516 C C . GLN B 1 139 ? -1.108 43.469 11.5 1 84.56 139 GLN B C 1
ATOM 2518 O O . GLN B 1 139 ? -0.658 44.594 11.539 1 84.56 139 GLN B O 1
ATOM 2523 N N . GLN B 1 140 ? -2.406 43.219 11.602 1 84.06 140 GLN B N 1
ATOM 2524 C CA . GLN B 1 140 ? -3.393 44.281 11.719 1 84.06 140 GLN B CA 1
ATOM 2525 C C . GLN B 1 140 ? -3.246 45.031 13.055 1 84.06 140 GLN B C 1
ATOM 2527 O O . GLN B 1 140 ? -3.309 46.25 13.102 1 84.06 140 GLN B O 1
ATOM 2532 N N . LYS B 1 141 ? -2.971 44.312 14.062 1 79.44 141 LYS B N 1
ATOM 2533 C CA . LYS B 1 141 ? -2.809 44.906 15.383 1 79.44 141 LYS B CA 1
ATOM 2534 C C . LYS B 1 141 ? -1.538 45.75 15.453 1 79.44 141 LYS B C 1
ATOM 2536 O O . LYS B 1 141 ? -1.532 46.812 16.062 1 79.44 141 LYS B O 1
ATOM 2541 N N . GLN B 1 142 ? -0.523 45.312 14.734 1 81.12 142 GLN B N 1
ATOM 2542 C CA . GLN B 1 142 ? 0.722 46.062 14.688 1 81.12 142 GLN B CA 1
ATOM 2543 C C . GLN B 1 142 ? 0.543 47.375 13.922 1 81.12 142 GLN B C 1
ATOM 2545 O O . GLN B 1 142 ? 1.031 48.406 14.344 1 81.12 142 GLN B O 1
ATOM 2550 N N . GLN B 1 143 ? -0.246 47.281 12.883 1 85.12 143 GLN B N 1
ATOM 2551 C CA . GLN B 1 143 ? -0.504 48.469 12.086 1 85.12 143 GLN B CA 1
ATOM 2552 C C . GLN B 1 143 ? -1.355 49.469 12.867 1 85.12 143 GLN B C 1
ATOM 2554 O O . GLN B 1 143 ? -1.093 50.688 12.828 1 85.12 143 GLN B O 1
ATOM 2559 N N . GLN B 1 144 ? -2.273 49 13.688 1 82.62 144 GLN B N 1
ATOM 2560 C CA . GLN B 1 144 ? -3.125 49.875 14.508 1 82.62 144 GLN B CA 1
ATOM 2561 C C . GLN B 1 144 ? -2.328 50.531 15.633 1 82.62 144 GLN B C 1
ATOM 2563 O O . GLN B 1 144 ? -2.516 51.688 15.93 1 82.62 144 GLN B O 1
ATOM 2568 N N . HIS B 1 145 ? -1.414 49.75 16.125 1 78.62 145 HIS B N 1
ATOM 2569 C CA . HIS B 1 145 ? -0.576 50.281 17.188 1 78.62 145 HIS B CA 1
ATOM 2570 C C . HIS B 1 145 ? 0.344 51.406 16.672 1 78.62 145 HIS B C 1
ATOM 2572 O O . HIS B 1 145 ? 0.518 52.438 17.328 1 78.62 145 HIS B O 1
ATOM 2578 N N . GLN B 1 146 ? 0.827 51.188 15.461 1 84.31 146 GLN B N 1
ATOM 2579 C CA . GLN B 1 146 ? 1.699 52.188 14.859 1 84.31 146 GLN B CA 1
ATOM 2580 C C . GLN B 1 146 ? 0.93 53.469 14.547 1 84.31 146 GLN B C 1
ATOM 2582 O O . GLN B 1 146 ? 1.421 54.562 14.789 1 84.31 146 GLN B O 1
ATOM 2587 N N . LYS B 1 147 ? -0.334 53.281 14.148 1 87.56 147 LYS B N 1
ATOM 2588 C CA . LYS B 1 147 ? -1.171 54.438 13.836 1 87.56 147 LYS B CA 1
ATOM 2589 C C . LYS B 1 147 ? -1.536 55.219 15.094 1 87.56 147 LYS B C 1
ATOM 2591 O O . LYS B 1 147 ? -1.511 56.469 15.102 1 87.56 147 LYS B O 1
ATOM 2596 N N . MET B 1 148 ? -1.7 54.562 16.203 1 81.88 148 MET B N 1
ATOM 2597 C CA . MET B 1 148 ? -2.061 55.188 17.469 1 81.88 148 MET B CA 1
ATOM 2598 C C . MET B 1 148 ? -0.868 55.938 18.078 1 81.88 148 MET B C 1
ATOM 2600 O O . MET B 1 148 ? -1.014 57.031 18.609 1 81.88 148 MET B O 1
ATOM 2604 N N . MET B 1 149 ? 0.312 55.375 17.828 1 81.94 149 MET B N 1
ATOM 2605 C CA . MET B 1 149 ? 1.528 55.969 18.344 1 81.94 149 MET B CA 1
ATOM 2606 C C . MET B 1 149 ? 1.856 57.25 17.578 1 81.94 149 MET B C 1
ATOM 2608 O O . MET B 1 149 ? 2.279 58.25 18.172 1 81.94 149 MET B O 1
ATOM 2612 N N . MET B 1 150 ? 1.483 57.188 16.359 1 86.81 150 MET B N 1
ATOM 2613 C CA . MET B 1 150 ? 1.712 58.344 15.531 1 86.81 150 MET B CA 1
ATOM 2614 C C . MET B 1 150 ? 0.734 59.469 15.875 1 86.81 150 MET B C 1
ATOM 26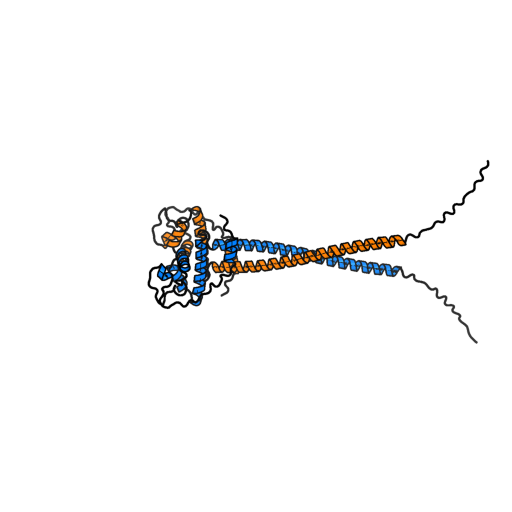16 O O . MET B 1 150 ? 1.12 60.625 15.961 1 86.81 150 MET B O 1
ATOM 2620 N N . MET B 1 151 ? -0.464 59.062 16.266 1 84.06 151 MET B N 1
ATOM 2621 C CA . MET B 1 151 ? -1.499 60.062 16.609 1 84.06 151 MET B CA 1
ATOM 2622 C C . MET B 1 151 ? -1.228 60.688 17.969 1 84.06 151 MET B C 1
ATOM 2624 O O . MET B 1 151 ? -1.438 61.875 18.156 1 84.06 151 MET B O 1
ATOM 2628 N N . ARG B 1 152 ? -0.66 59.875 18.812 1 76.81 152 ARG B N 1
ATOM 2629 C CA . ARG B 1 152 ? -0.324 60.375 20.141 1 76.81 152 ARG B CA 1
ATOM 2630 C C . ARG B 1 152 ? 0.857 61.312 20.094 1 76.81 152 ARG B C 1
ATOM 2632 O O . ARG B 1 152 ? 0.877 62.344 20.812 1 76.81 152 ARG B O 1
ATOM 2639 N N . GLY B 1 153 ? 1.733 60.969 19.219 1 74.88 153 GLY B N 1
ATOM 2640 C CA . GLY B 1 153 ? 2.865 61.875 19.016 1 74.88 153 GLY B CA 1
ATOM 2641 C C . GLY B 1 153 ? 2.469 63.219 18.453 1 74.88 153 GLY B C 1
ATOM 2642 O O . GLY B 1 153 ? 2.941 64.25 18.906 1 74.88 153 GLY B O 1
ATOM 2643 N N . TYR B 1 154 ? 1.483 63.156 17.594 1 77.12 154 TYR B N 1
ATOM 2644 C CA . TYR B 1 154 ? 1.005 64.375 16.984 1 77.12 154 TYR B CA 1
ATOM 2645 C C . TYR B 1 154 ? 0.211 65.25 17.984 1 77.12 154 TYR B C 1
ATOM 2647 O O . TYR B 1 154 ? 0.34 66.438 18.016 1 77.12 154 TYR B O 1
ATOM 2655 N N . ALA B 1 155 ? -0.489 64.562 18.859 1 74.5 155 ALA B N 1
ATOM 2656 C CA . ALA B 1 155 ? -1.291 65.25 19.875 1 74.5 155 ALA B CA 1
ATOM 2657 C C . ALA B 1 155 ? -0.403 65.938 20.922 1 74.5 155 ALA B C 1
ATOM 2659 O O . ALA B 1 155 ? -0.664 67.062 21.344 1 74.5 155 ALA B O 1
ATOM 2660 N N . ALA B 1 156 ? 0.672 65.188 21.203 1 75.19 156 ALA B N 1
ATOM 2661 C CA . ALA B 1 156 ? 1.618 65.75 22.172 1 75.19 156 ALA B CA 1
ATOM 2662 C C . ALA B 1 156 ? 2.355 66.938 21.625 1 75.19 156 ALA B C 1
ATOM 2664 O O . ALA B 1 156 ? 2.568 67.938 22.344 1 75.19 156 ALA B O 1
ATOM 2665 N N . GLU B 1 157 ? 2.559 66.938 20.359 1 78.62 157 GLU B N 1
ATOM 2666 C CA . GLU B 1 157 ? 3.225 68.062 19.703 1 78.62 157 GLU B CA 1
ATOM 2667 C C . GLU B 1 157 ? 2.299 69.25 19.594 1 78.62 157 GLU B C 1
ATOM 2669 O O . GLU B 1 157 ? 2.725 70.375 19.812 1 78.62 157 GLU B O 1
ATOM 2674 N N . MET B 1 158 ? 1.061 69.125 19.5 1 73.12 158 MET B N 1
ATOM 2675 C CA . MET B 1 158 ? 0.076 70.188 19.359 1 73.12 158 MET B CA 1
ATOM 2676 C C . MET B 1 158 ? -0.204 70.812 20.703 1 73.12 158 MET B C 1
ATOM 2678 O O . MET B 1 158 ? -0.324 72.062 20.797 1 73.12 158 MET B O 1
ATOM 2682 N N . VAL B 1 159 ? -0.208 70.062 21.797 1 70.69 159 VAL B N 1
ATOM 2683 C CA . VAL B 1 159 ? -0.433 70.562 23.141 1 70.69 159 VAL B CA 1
ATOM 2684 C C . VAL B 1 159 ? 0.811 71.312 23.625 1 70.69 159 VAL B C 1
ATOM 2686 O O . VAL B 1 159 ? 0.707 72.375 24.297 1 70.69 159 VAL B O 1
ATOM 2689 N N . GLY B 1 160 ? 1.92 70.812 23.359 1 64 160 GLY B N 1
ATOM 2690 C CA . GLY B 1 160 ? 3.156 71.5 23.703 1 64 160 GLY B CA 1
ATOM 2691 C C . GLY B 1 160 ? 3.316 72.812 23 1 64 160 GLY B C 1
ATOM 2692 O O . GLY B 1 160 ? 3.887 73.75 23.562 1 64 160 GLY B O 1
ATOM 2693 N N . SER B 1 161 ? 2.803 73.125 21.984 1 65.88 161 SER B N 1
ATOM 2694 C CA . SER B 1 161 ? 2.908 74.375 21.234 1 65.88 161 SER B CA 1
ATOM 2695 C C . SER B 1 161 ? 1.949 75.438 21.766 1 65.88 161 SER B C 1
ATOM 2697 O O . SER B 1 161 ? 2.244 76.625 21.719 1 65.88 161 SER B O 1
ATOM 2699 N N . PHE B 1 162 ? 0.882 75.188 22.422 1 62.28 162 PHE B N 1
ATOM 2700 C CA . PHE B 1 162 ? -0.06 76.188 22.953 1 62.28 162 PHE B CA 1
ATOM 2701 C C . PHE B 1 162 ? 0.297 76.562 24.375 1 62.28 162 PHE B C 1
ATOM 2703 O O . PHE B 1 162 ? -0.173 77.625 24.891 1 62.28 162 PHE B O 1
ATOM 2710 N N . GLY B 1 163 ? 1.015 75.812 25.109 1 55.56 163 GLY B N 1
ATOM 2711 C CA . GLY B 1 163 ? 1.287 76.125 26.5 1 55.56 163 GLY B CA 1
ATOM 2712 C C . GLY B 1 163 ? 2.51 77 26.688 1 55.56 163 GLY B C 1
ATOM 2713 O O . GLY B 1 163 ? 2.898 77.312 27.828 1 55.56 163 GLY B O 1
ATOM 2714 N N . ARG B 1 164 ? 3.359 77.312 25.797 1 53.31 164 ARG B N 1
ATOM 2715 C CA . ARG B 1 164 ? 4.398 78.312 26.094 1 53.31 164 ARG B CA 1
ATOM 2716 C C . ARG B 1 164 ? 3.811 79.688 26.188 1 53.31 164 ARG B C 1
ATOM 2718 O O . ARG B 1 164 ? 3.234 80.188 25.219 1 53.31 164 ARG B O 1
ATOM 2725 N N . PRO B 1 165 ? 3.346 80.062 27.438 1 49.09 165 PRO B N 1
ATOM 2726 C CA . PRO B 1 165 ? 3.082 81.5 27.594 1 49.09 165 PRO B CA 1
ATOM 2727 C C . PRO B 1 165 ? 4.23 82.375 27.078 1 49.09 165 PRO B C 1
ATOM 2729 O O . PRO B 1 165 ? 5.398 82 27.25 1 49.09 165 PRO B O 1
ATOM 2732 N N . SER B 1 166 ? 4.023 82.938 26 1 46.28 166 SER B N 1
ATOM 2733 C CA . SER B 1 166 ? 4.891 84 25.625 1 46.28 166 SER B CA 1
ATOM 2734 C C . SER B 1 166 ? 5.09 85 26.781 1 46.28 166 SER B C 1
ATOM 2736 O O . SER B 1 166 ? 4.137 85.625 27.234 1 46.28 166 SER B O 1
ATOM 2738 N N . LEU B 1 167 ? 5.82 84.688 27.766 1 40.88 167 LEU B N 1
ATOM 2739 C CA . LEU B 1 167 ? 6.281 85.812 28.625 1 40.88 167 LEU B CA 1
ATOM 2740 C C . LEU B 1 167 ? 6.887 86.938 27.797 1 40.88 167 LEU B C 1
ATOM 2742 O O . LEU B 1 167 ? 7.887 86.75 27.094 1 40.88 167 LEU B O 1
ATOM 2746 N N . ALA B 1 168 ? 6.043 87.688 27.172 1 41.38 168 ALA B N 1
ATOM 2747 C CA . ALA B 1 168 ? 6.43 89 26.656 1 41.38 168 ALA B CA 1
ATOM 2748 C C . ALA B 1 168 ? 7.203 89.812 27.719 1 41.38 168 ALA B C 1
ATOM 2750 O O . ALA B 1 168 ? 6.637 90.188 28.734 1 41.38 168 ALA B O 1
ATOM 2751 N N . VAL B 1 169 ? 8.305 89.312 28.141 1 39.12 169 VAL B N 1
ATOM 2752 C CA . VAL B 1 169 ? 9.141 90.25 28.875 1 39.12 169 VAL B CA 1
ATOM 2753 C C . VAL B 1 169 ? 9.367 91.5 28.062 1 39.12 169 VAL B C 1
ATOM 2755 O O . VAL B 1 169 ? 9.758 91.438 26.891 1 39.12 169 VAL B O 1
ATOM 2758 N N . GLY B 1 170 ? 8.445 92.5 28.266 1 35.56 170 GLY B N 1
ATOM 2759 C CA . GLY B 1 170 ? 8.578 93.938 27.906 1 35.56 170 GLY B CA 1
ATOM 2760 C C . GLY B 1 170 ? 9.961 94.5 28.203 1 35.56 170 GLY B C 1
ATOM 2761 O O . GLY B 1 170 ? 10.391 94.5 29.359 1 35.56 170 GLY B O 1
ATOM 2762 N N . ASP B 1 171 ? 10.938 94.125 27.469 1 34.78 171 ASP B N 1
ATOM 2763 C CA . ASP B 1 171 ? 12.227 94.812 27.547 1 34.78 171 ASP B CA 1
ATOM 2764 C C . ASP B 1 171 ? 12.062 96.312 27.453 1 34.78 171 ASP B C 1
ATOM 2766 O O . ASP B 1 171 ? 11.539 96.812 26.453 1 34.78 171 ASP B O 1
ATOM 2770 N N . ASP B 1 172 ? 11.609 96.938 28.578 1 35.5 172 ASP B N 1
ATOM 2771 C CA . ASP B 1 172 ? 11.781 98.375 28.75 1 35.5 172 ASP B CA 1
ATOM 2772 C C . ASP B 1 172 ? 13.219 98.812 28.453 1 35.5 172 ASP B C 1
ATOM 2774 O O . ASP B 1 172 ? 14.148 98.375 29.156 1 35.5 172 ASP B O 1
ATOM 2778 N N . HIS B 1 173 ? 13.641 98.75 27.281 1 32.81 173 HIS B N 1
ATOM 2779 C CA . HIS B 1 173 ? 14.891 99.375 26.859 1 32.81 173 HIS B CA 1
ATOM 2780 C C . HIS B 1 173 ? 14.938 100.812 27.281 1 32.81 173 HIS B C 1
ATOM 2782 O O . HIS B 1 173 ? 14.125 101.625 26.812 1 32.81 173 HIS B O 1
ATOM 2788 N N . GLN B 1 174 ? 15.141 101.062 28.594 1 31.81 174 GLN B N 1
ATOM 2789 C CA . GLN B 1 174 ? 15.547 102.375 29.031 1 31.81 174 GLN B CA 1
ATOM 2790 C C . GLN B 1 174 ? 16.75 102.875 28.234 1 31.81 174 GLN B C 1
ATOM 2792 O O . GLN B 1 174 ? 17.781 102.25 28.188 1 31.81 174 GLN B O 1
ATOM 2797 N N . HIS B 1 175 ? 16.469 103.5 27.094 1 31.75 175 HIS B N 1
ATOM 2798 C CA . HIS B 1 175 ? 17.375 104.25 26.281 1 31.75 175 HIS B CA 1
ATOM 2799 C C . HIS B 1 175 ? 18.094 105.312 27.125 1 31.75 175 HIS B C 1
ATOM 2801 O O . HIS B 1 175 ? 17.469 106.25 27.625 1 31.75 175 HIS B O 1
ATOM 2807 N N . ASN B 1 176 ? 19.047 104.875 28.016 1 29.69 176 ASN B N 1
ATOM 2808 C CA . ASN B 1 176 ? 19.938 105.812 28.672 1 29.69 176 ASN B CA 1
ATOM 2809 C C . ASN B 1 176 ? 20.641 106.688 27.672 1 29.69 176 ASN B C 1
ATOM 2811 O O . ASN B 1 176 ? 21.328 106.25 26.766 1 29.69 176 ASN B O 1
ATOM 2815 N N . THR B 1 177 ? 19.922 107.812 27.25 1 30.88 177 THR B N 1
ATOM 2816 C CA . THR B 1 177 ? 20.438 108.938 26.516 1 30.88 177 THR B CA 1
ATOM 2817 C C . THR B 1 177 ? 21.688 109.5 27.203 1 30.88 177 THR B C 1
ATOM 2819 O O . THR B 1 177 ? 21.609 110.062 28.281 1 30.88 177 THR B O 1
ATOM 2822 N N . LEU B 1 178 ? 22.688 108.688 27.484 1 29.44 178 LEU B N 1
ATOM 2823 C CA . LEU B 1 178 ? 23.922 109.312 27.953 1 29.44 178 LEU B CA 1
ATOM 2824 C C . LEU B 1 178 ? 24.344 110.438 26.984 1 29.44 178 LEU B C 1
ATOM 2826 O O . LEU B 1 178 ? 24.344 110.25 25.766 1 29.44 178 LEU B O 1
ATOM 2830 N N . GLY B 1 179 ? 24.109 111.625 27.422 1 31.47 179 GLY B N 1
ATOM 2831 C CA . GLY B 1 179 ? 24.594 112.938 27 1 31.47 179 GLY B CA 1
ATOM 2832 C C . GLY B 1 179 ? 26.062 112.938 26.609 1 31.47 179 GLY B C 1
ATOM 2833 O O . GLY B 1 179 ? 26.906 112.438 27.344 1 31.47 179 GLY B O 1
ATOM 2834 N N . ALA B 1 180 ? 26.438 112.688 25.312 1 30.81 180 ALA B N 1
ATOM 2835 C CA . ALA B 1 180 ? 27.719 113 24.703 1 30.81 180 ALA B CA 1
ATOM 2836 C C . ALA B 1 180 ? 28.172 114.438 25.078 1 30.81 180 ALA B C 1
ATOM 2838 O O . ALA B 1 180 ? 27.438 115.375 24.875 1 30.81 180 ALA B O 1
ATOM 2839 N N . ILE B 1 181 ? 29.078 114.562 26 1 30.69 181 ILE B N 1
ATOM 2840 C CA . ILE B 1 181 ? 29.922 115.688 26.312 1 30.69 181 ILE B CA 1
ATOM 2841 C C . ILE B 1 181 ? 30.75 116.062 25.078 1 30.69 181 ILE B C 1
ATOM 2843 O O . ILE B 1 181 ? 31.422 117.125 25.062 1 30.69 181 ILE B O 1
ATOM 2847 N N . SER B 1 182 ? 30.641 115.75 23.812 1 24.22 182 SER B N 1
ATOM 2848 C CA . SER B 1 182 ? 31.188 116.938 23.094 1 24.22 182 SER B CA 1
ATOM 2849 C C . SER B 1 182 ? 30.203 118.062 23.062 1 24.22 182 SER B C 1
ATOM 2851 O O . SER B 1 182 ? 28.984 117.875 23.031 1 24.22 182 SER B O 1
#

Solvent-accessible surface area (backbone atoms only — not comparable to full-atom values): 20751 Å² total; per-residue (Å²): 133,78,76,60,58,67,57,52,48,51,60,67,63,34,64,80,62,73,69,68,71,69,73,60,76,70,62,89,88,64,51,20,22,53,25,58,73,69,71,48,85,59,54,95,80,43,86,47,44,90,75,23,43,56,89,45,42,62,56,40,51,43,28,34,65,48,26,30,63,66,38,49,49,52,56,50,68,74,44,56,80,88,45,36,62,56,19,52,51,30,46,36,52,46,24,52,31,28,72,74,32,72,42,38,23,55,51,47,55,43,50,53,52,52,52,52,42,51,52,48,52,50,51,36,51,52,44,51,51,51,45,51,53,53,54,50,52,53,52,50,51,51,52,51,50,53,52,50,53,53,51,50,51,51,51,52,54,56,53,60,65,70,63,65,73,75,76,73,72,74,75,75,71,74,74,75,72,78,74,71,90,113,134,78,76,61,58,67,56,54,48,51,60,66,63,34,65,80,61,72,69,69,73,70,73,61,77,73,60,87,87,66,51,20,22,50,26,59,74,68,70,48,85,58,53,96,80,42,85,48,43,90,77,21,44,55,89,46,43,63,58,38,51,44,29,33,64,48,26,31,64,68,39,50,51,52,54,48,69,74,42,55,80,88,43,37,61,57,19,52,52,28,45,36,52,46,23,51,33,28,73,75,32,73,42,37,24,56,50,47,55,43,51,51,50,51,51,52,40,52,51,49,51,51,52,35,50,52,42,52,52,52,45,52,53,53,54,51,52,51,52,51,50,50,52,51,50,53,53,50,51,53,51,50,52,52,51,52,54,56,54,60,66,70,62,61,72,76,75,74,72,76,76,74,73,76,76,75,76,72,78,71,81,118

pLDDT: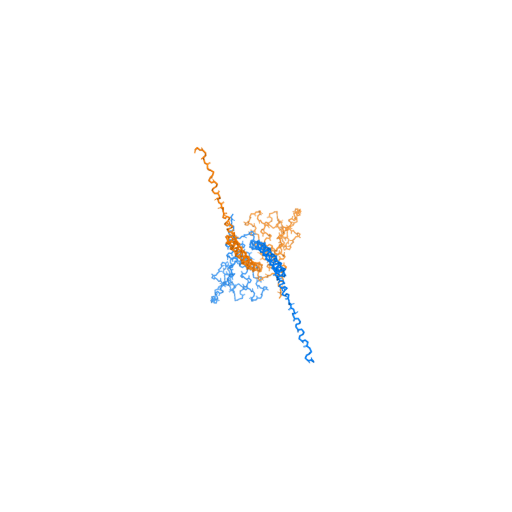 mean 78.03, std 26.55, range [17.77, 98.81]

Secondary structure (DSSP, 8-state):
----HHHHHHHHHS-------------TTPPPHHHHHHT----TT-SSTTTS-TT-HHHHHHHHHHH-HHHHHHHHHHS-HHHHHHHHHHHHHHHHHHHH-TTTTHHHHHHHHHHHHHHHHHHHHHHHHHHHHHHHHHHHHHHHHHHHHHHHHHHHHHHHHH--------------------/----HHHHHHHHHS-------------TTPPPHHHHHHT----TT-TTTTTS-TT-HHHHHHHHHHH-HHHHHHHHHTS-HHHHHHHHHHHHHHHHHHHH-TTTTHHHHHHHHHHHHHHHHHHHHHHHHHHHHHHHHHHHHHHHHHHHHHHHHHHHHHHHHH--------------------

Organism: Dendrobium nobile (NCBI:txid94219)

Nearest PDB structures (foldseek):
  5ly0-assembly1_B  TM=9.796E-01  e=6.011E-12  Triticum turgidum
  5ly0-assembly1_B  TM=9.797E-01  e=5.524E-12  Triticum turgidum

InterPro domains:
  IPR004883 Lateral organ boundaries, LOB [PF03195] (31-127)
  IPR004883 Lateral organ boundaries, LOB [PS50891] (30-131)

Sequence (364 aa):
MRVDLSDMESAVLKPISSMAAGGQAVLANTPCAGCKFLRRKCQQDCIFKPYFPPDQPQKFVNVHRVFGASNVSKILNELSPFEREAAVNSLFFEAEMRLRDPVKGCVGVISFLQRKLRQLQIDLFTAQSELVKYQSQLQQKQQQHQKMMMMRGYAAEMVGSFGRPSLAVGDDHQHNTLGAISMRVDLSDMESAVLKPISSMAAGGQAVLANTPCAGCKFLRRKCQQDCIFKPYFPPDQPQKFVNVHRVFGASNVSKILNELSPFEREAAVNSLFFEAEMRLRDPVKGCVGVISFLQRKLRQLQIDLFTAQSELVKYQSQLQQKQQQHQKMMMMRGYAAEMVGSFGRPSLAVGDDHQHNTLGAIS